Protein AF-A0A9R0SBB2-F1 (afdb_monomer)

Foldseek 3Di:
DVVLVVLCPDPPDDNVVSLVVSVVVLVVVLVVCVVVVPQDPVNLVSLVVLLLSLLLVLLVLLVVPPDPVSVVVNQVSLQVSLVSLVVSVVSQVVCVVPDDDDLVNLLSVLLNLLSVLDPRHPDDPDDPVVVVVPDDPCSCPRPSNVLSVVLSVCSVVVVVVVNVVSCVPPNDPSSCSSCVSVNVVSVVD

Mean predicted aligned error: 5.43 Å

Radius of gyration: 16.66 Å; Cα contacts (8 Å, |Δi|>4): 141; chains: 1; bounding box: 36×42×44 Å

Sequence (189 aa):
MDYLLHLLNSSEYPFEIVHDFIFDRTRSVRQDLSIQNLVNDQAIRIYEDVIKFHILSHQRLARSCQNSDASSLCYLNTEQMMKCLLSLFDMYHTIHKINSQSNKEAGYYSFFVLLHLGCKIPNMANSLSFWYSQLPASIVRSKEMIFARTILRCYHLGNFKRFFCMIAAEATELQLCLVEPFLNETKQG

Structure (mmCIF, N/CA/C/O backbone):
data_AF-A0A9R0SBB2-F1
#
_entry.id   AF-A0A9R0SBB2-F1
#
loop_
_atom_site.group_PDB
_atom_site.id
_atom_site.type_symbol
_atom_si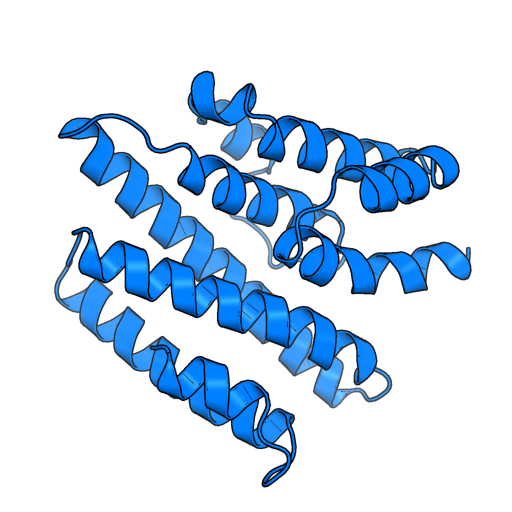te.label_atom_id
_atom_site.label_alt_id
_atom_site.label_comp_id
_atom_site.label_asym_id
_atom_site.label_entity_id
_atom_site.label_seq_id
_atom_site.pdbx_PDB_ins_code
_atom_site.Cartn_x
_atom_site.Cartn_y
_atom_site.Cartn_z
_atom_site.occupancy
_atom_site.B_iso_or_equiv
_atom_site.auth_seq_id
_atom_site.auth_comp_id
_atom_site.auth_asym_id
_atom_site.auth_atom_id
_atom_site.pdbx_PDB_model_num
ATOM 1 N N . MET A 1 1 ? -1.398 -14.816 -7.704 1.00 77.12 1 MET A N 1
ATOM 2 C CA . MET A 1 1 ? -1.627 -13.982 -6.505 1.00 77.12 1 MET A CA 1
ATOM 3 C C . MET A 1 1 ? -3.065 -14.099 -6.025 1.00 77.12 1 MET A C 1
ATOM 5 O O . MET A 1 1 ? -3.258 -14.293 -4.834 1.00 77.12 1 MET A O 1
ATOM 9 N N . ASP A 1 2 ? -4.045 -14.115 -6.931 1.00 76.69 2 ASP A N 1
ATOM 10 C CA . ASP A 1 2 ? -5.481 -14.237 -6.616 1.00 76.69 2 ASP A CA 1
ATOM 11 C C . ASP A 1 2 ? -5.836 -15.372 -5.646 1.00 76.69 2 ASP A C 1
ATOM 13 O O . ASP A 1 2 ? -6.554 -15.149 -4.677 1.00 76.69 2 ASP A O 1
ATOM 17 N N . TYR A 1 3 ? -5.261 -16.567 -5.829 1.00 79.25 3 TYR A N 1
ATOM 18 C CA . TYR A 1 3 ? -5.460 -17.691 -4.904 1.00 79.25 3 TYR A CA 1
ATOM 19 C C . TYR A 1 3 ? -5.075 -17.355 -3.450 1.00 79.25 3 TYR A C 1
ATOM 21 O O . TYR A 1 3 ? -5.800 -17.703 -2.522 1.00 79.25 3 TYR A O 1
ATOM 29 N N . LEU A 1 4 ? -3.965 -16.636 -3.240 1.00 79.56 4 LEU A N 1
ATOM 30 C CA . LEU A 1 4 ? -3.517 -16.247 -1.898 1.00 79.56 4 LEU A CA 1
ATOM 31 C C . LEU A 1 4 ? -4.455 -15.206 -1.275 1.00 79.56 4 LEU A C 1
ATOM 33 O O . LEU A 1 4 ? -4.753 -15.284 -0.089 1.00 79.56 4 LEU A O 1
ATOM 37 N N . LEU A 1 5 ? -4.962 -14.261 -2.071 1.00 77.75 5 LEU A N 1
ATOM 38 C CA . LEU A 1 5 ? -5.942 -13.281 -1.594 1.00 77.75 5 LEU A CA 1
ATOM 39 C C . LEU A 1 5 ? -7.283 -13.939 -1.243 1.00 77.75 5 LEU A C 1
ATOM 41 O O . LEU A 1 5 ? -7.910 -13.551 -0.260 1.00 77.75 5 LEU A O 1
ATOM 45 N N . HIS A 1 6 ? -7.699 -14.965 -1.990 1.00 83.81 6 HIS A N 1
ATOM 46 C CA . HIS A 1 6 ? -8.872 -15.766 -1.639 1.00 83.81 6 HIS A CA 1
ATOM 47 C C . HIS A 1 6 ? -8.685 -16.526 -0.325 1.00 83.81 6 HIS A C 1
ATOM 49 O O . HIS A 1 6 ? -9.608 -16.556 0.490 1.00 83.81 6 HIS A O 1
ATOM 55 N N . LEU A 1 7 ? -7.489 -17.074 -0.086 1.00 85.06 7 LEU A N 1
ATOM 56 C CA . LEU A 1 7 ? -7.177 -17.790 1.149 1.00 85.06 7 LEU A CA 1
ATOM 57 C C . LEU A 1 7 ? -7.332 -16.898 2.391 1.00 85.06 7 LEU A C 1
ATOM 59 O O . LEU A 1 7 ? -7.787 -17.385 3.419 1.00 85.06 7 LEU A O 1
ATOM 63 N N . LEU A 1 8 ? -7.061 -15.590 2.283 1.00 84.50 8 LEU A N 1
ATOM 64 C CA . LEU A 1 8 ? -7.231 -14.621 3.378 1.00 84.50 8 LEU A CA 1
ATOM 65 C C . LEU A 1 8 ? -8.667 -14.558 3.932 1.00 84.50 8 LEU A C 1
ATOM 67 O O . LEU A 1 8 ? -8.882 -14.113 5.058 1.00 84.50 8 LEU A O 1
ATOM 71 N N . ASN A 1 9 ? -9.654 -14.963 3.131 1.00 82.88 9 ASN A N 1
ATOM 72 C CA . ASN A 1 9 ? -11.063 -15.010 3.516 1.00 82.88 9 ASN A CA 1
ATOM 73 C C . ASN A 1 9 ? -11.535 -16.410 3.926 1.00 82.88 9 ASN A C 1
ATOM 75 O O . ASN A 1 9 ? -12.709 -16.569 4.254 1.00 82.88 9 ASN A O 1
ATOM 79 N N . SER A 1 10 ? -10.651 -17.411 3.906 1.00 84.44 10 SER A N 1
ATOM 80 C CA . SER A 1 10 ? -10.979 -18.757 4.364 1.00 84.44 10 SER A CA 1
ATOM 81 C C . SER A 1 10 ? -11.268 -18.755 5.864 1.00 84.44 10 SER A C 1
ATOM 83 O O . SER A 1 10 ? -10.532 -18.162 6.650 1.00 84.44 10 SER A O 1
ATOM 85 N N . SER A 1 11 ? -12.333 -19.449 6.259 1.00 84.00 11 SER A N 1
ATOM 86 C CA . SER A 1 11 ? -12.655 -19.737 7.659 1.00 84.00 11 SER A CA 1
ATOM 87 C C . SER A 1 11 ? -12.112 -21.093 8.122 1.00 84.00 11 SER A C 1
ATOM 89 O O . SER A 1 11 ? -12.439 -21.532 9.220 1.00 84.00 11 SER A O 1
ATOM 91 N N . GLU A 1 12 ? -11.344 -21.789 7.277 1.00 89.19 12 GLU A N 1
ATOM 92 C CA . GLU A 1 12 ? -10.810 -23.127 7.565 1.00 89.19 12 GLU A CA 1
ATOM 93 C C . GLU A 1 12 ? -9.718 -23.101 8.644 1.00 89.19 12 GLU A C 1
ATOM 95 O O . GLU A 1 12 ? -9.579 -24.052 9.411 1.00 89.19 12 GLU A O 1
ATOM 100 N N . TYR A 1 13 ? -8.982 -21.991 8.746 1.00 88.69 13 TYR A N 1
ATOM 101 C CA . TYR A 1 13 ? -7.891 -21.808 9.699 1.00 88.69 13 TYR A CA 1
ATOM 102 C C . TYR A 1 13 ? -7.996 -20.452 10.411 1.00 88.69 13 TYR A C 1
ATOM 104 O O . TYR A 1 13 ? -8.564 -19.511 9.849 1.00 88.69 13 TYR A O 1
ATOM 112 N N . PRO A 1 14 ? -7.418 -20.315 11.623 1.00 89.69 14 PRO A N 1
ATOM 113 C CA . PRO A 1 14 ? -7.244 -19.022 12.278 1.00 89.69 14 PRO A CA 1
ATOM 114 C C . PRO A 1 14 ? -6.570 -18.005 11.355 1.00 89.69 14 PRO A C 1
ATOM 116 O O . PRO A 1 14 ? -5.625 -18.334 10.631 1.00 89.69 14 PRO A O 1
ATOM 119 N N . PHE A 1 15 ? -7.046 -16.762 11.399 1.00 90.94 15 PHE A N 1
ATOM 120 C CA . PHE A 1 15 ? -6.590 -15.707 10.499 1.00 9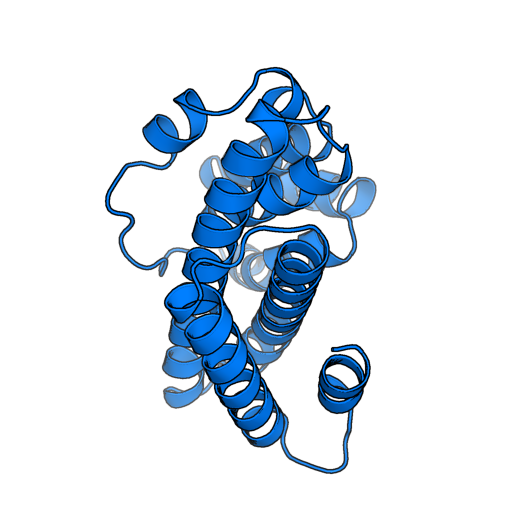0.94 15 PHE A CA 1
ATOM 121 C C . PHE A 1 15 ? -5.082 -15.458 10.617 1.00 90.94 15 PHE A C 1
ATOM 123 O O . PHE A 1 15 ? -4.426 -15.267 9.601 1.00 90.94 15 PHE A O 1
ATOM 130 N N . GLU A 1 16 ? -4.524 -15.514 11.825 1.00 89.62 16 GLU A N 1
ATOM 131 C CA . GLU A 1 16 ? -3.102 -15.304 12.100 1.00 89.62 16 GLU A CA 1
ATOM 132 C C . GLU A 1 16 ? -2.233 -16.349 11.386 1.00 89.62 16 GLU A C 1
ATOM 134 O O . GLU A 1 16 ? -1.229 -16.006 10.770 1.00 89.62 16 GLU A O 1
ATOM 139 N N . ILE A 1 17 ? -2.672 -17.613 11.371 1.00 90.56 17 ILE A N 1
ATOM 140 C CA . ILE A 1 17 ? -1.965 -18.705 10.685 1.00 90.56 17 ILE A CA 1
ATOM 141 C C . ILE A 1 17 ? -1.984 -18.485 9.168 1.00 90.56 17 ILE A C 1
ATOM 143 O O . ILE A 1 17 ? -0.965 -18.640 8.491 1.00 90.56 17 ILE A O 1
ATOM 147 N N . VAL A 1 18 ? -3.143 -18.105 8.623 1.00 92.81 18 VAL A N 1
ATOM 148 C CA . VAL A 1 18 ? -3.289 -17.802 7.192 1.00 92.81 18 VAL A CA 1
ATOM 149 C C . VAL A 1 18 ? -2.463 -16.575 6.803 1.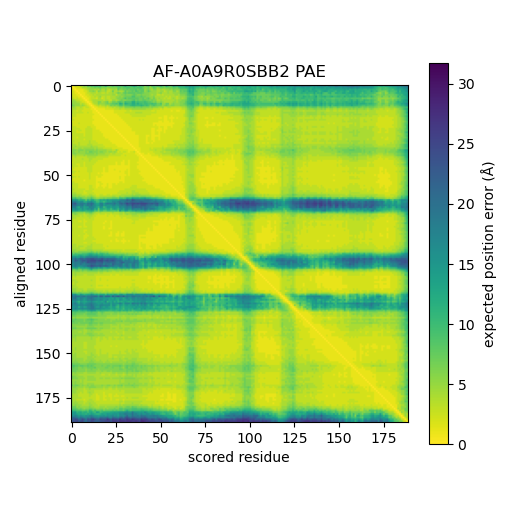00 92.81 18 VAL A C 1
ATOM 151 O O . VAL A 1 18 ? -1.790 -16.584 5.770 1.00 92.81 18 VAL A O 1
ATOM 154 N N . HIS A 1 19 ? -2.499 -15.531 7.632 1.00 93.50 19 HIS A N 1
ATOM 155 C CA . HIS A 1 19 ? -1.719 -14.314 7.467 1.00 93.50 19 HIS A CA 1
ATOM 156 C C . HIS A 1 19 ? -0.230 -14.636 7.389 1.00 93.50 19 HIS A C 1
ATOM 158 O O . HIS A 1 19 ? 0.398 -14.259 6.403 1.00 93.50 19 HIS A O 1
ATOM 164 N N . ASP A 1 20 ? 0.318 -15.361 8.366 1.00 93.56 20 ASP A N 1
ATOM 165 C CA . ASP A 1 20 ? 1.751 -15.660 8.433 1.00 93.56 20 ASP A CA 1
ATOM 166 C C . ASP A 1 20 ? 2.207 -16.487 7.228 1.00 93.56 20 ASP A C 1
ATOM 168 O O . ASP A 1 20 ? 3.221 -16.178 6.599 1.00 93.56 20 ASP A O 1
ATOM 172 N N . PHE A 1 21 ? 1.396 -17.464 6.809 1.00 94.31 21 PHE A N 1
ATOM 173 C CA . PHE A 1 21 ? 1.664 -18.228 5.595 1.00 94.31 21 PHE A CA 1
ATOM 174 C C . PHE A 1 21 ? 1.739 -17.336 4.345 1.00 94.31 21 PHE A C 1
ATOM 176 O O . PHE A 1 21 ? 2.697 -17.424 3.570 1.00 94.31 21 PHE A O 1
ATOM 183 N N . ILE A 1 22 ? 0.744 -16.470 4.120 1.00 95.19 22 ILE A N 1
ATOM 184 C CA . ILE A 1 22 ? 0.730 -15.578 2.949 1.00 95.19 22 ILE A CA 1
ATOM 185 C C . ILE A 1 22 ? 1.862 -14.550 3.051 1.00 95.19 22 ILE A C 1
ATOM 187 O O . ILE A 1 22 ? 2.532 -14.259 2.056 1.00 95.19 22 ILE A O 1
ATOM 191 N N . PHE A 1 23 ? 2.114 -14.021 4.244 1.00 95.62 23 PHE A N 1
ATOM 192 C CA . PHE A 1 23 ? 3.179 -13.070 4.521 1.00 95.62 23 PHE A CA 1
ATOM 193 C C . PHE A 1 23 ? 4.546 -13.644 4.126 1.00 95.62 23 PHE A C 1
ATOM 195 O O . PHE A 1 23 ? 5.276 -13.011 3.358 1.00 95.62 23 PHE A O 1
ATOM 202 N N . ASP A 1 24 ? 4.862 -14.870 4.548 1.00 95.69 24 ASP A N 1
ATOM 203 C CA . ASP A 1 24 ? 6.126 -15.533 4.218 1.00 95.69 24 ASP A CA 1
ATOM 204 C C . ASP A 1 24 ? 6.240 -15.865 2.729 1.00 95.69 24 ASP A C 1
ATOM 206 O O . ASP A 1 24 ? 7.272 -15.605 2.099 1.00 95.69 24 ASP A O 1
ATOM 210 N N . ARG A 1 25 ? 5.166 -16.380 2.118 1.00 96.06 25 ARG A N 1
ATOM 211 C CA . ARG A 1 25 ? 5.164 -16.700 0.681 1.00 96.06 25 ARG A CA 1
ATOM 212 C C . ARG A 1 25 ? 5.352 -15.461 -0.175 1.00 96.06 25 ARG A C 1
ATOM 214 O O . ARG A 1 25 ? 6.166 -15.465 -1.097 1.00 96.06 25 ARG A O 1
ATOM 221 N N . THR A 1 26 ? 4.648 -14.383 0.146 1.00 95.69 26 THR A N 1
ATOM 222 C CA . THR A 1 26 ? 4.799 -13.123 -0.581 1.00 95.69 26 THR A CA 1
ATOM 223 C C . THR A 1 26 ? 6.161 -12.485 -0.333 1.00 95.69 26 THR A C 1
ATOM 225 O O . THR A 1 26 ? 6.718 -11.897 -1.258 1.00 95.69 26 THR A O 1
ATOM 228 N N . ARG A 1 27 ? 6.738 -12.618 0.870 1.00 96.00 27 ARG A N 1
ATOM 229 C CA . ARG A 1 27 ? 8.105 -12.165 1.160 1.00 96.00 27 ARG A CA 1
ATOM 230 C C . ARG A 1 27 ? 9.130 -12.889 0.292 1.00 96.00 27 ARG A C 1
ATOM 232 O O . ARG A 1 27 ? 9.962 -12.211 -0.305 1.00 96.00 27 ARG A O 1
ATOM 239 N N . SER A 1 28 ? 9.039 -14.215 0.183 1.00 96.38 28 SER A N 1
ATOM 240 C CA . SER A 1 28 ? 9.921 -15.016 -0.677 1.00 96.38 28 SER A CA 1
ATOM 241 C C . SER A 1 28 ? 9.847 -14.553 -2.134 1.00 96.38 28 SER A C 1
ATOM 243 O O . SER A 1 28 ? 10.873 -14.279 -2.743 1.00 96.38 28 SER A O 1
ATOM 245 N N . VAL A 1 29 ? 8.634 -14.361 -2.668 1.00 95.31 29 VAL A N 1
ATOM 246 C CA . VAL A 1 29 ? 8.443 -13.876 -4.046 1.00 95.31 29 VAL A CA 1
ATOM 247 C C . VAL A 1 29 ? 9.092 -12.504 -4.255 1.00 95.31 29 VAL A C 1
ATOM 249 O O . VAL A 1 29 ? 9.778 -12.292 -5.251 1.00 95.31 29 VAL A O 1
ATOM 252 N N . ARG A 1 30 ? 8.916 -11.561 -3.320 1.00 96.06 30 ARG A N 1
ATOM 253 C CA . ARG A 1 30 ? 9.551 -10.235 -3.418 1.00 96.06 30 ARG A CA 1
ATOM 254 C C . ARG A 1 30 ? 11.076 -10.308 -3.345 1.00 96.06 30 ARG A C 1
ATOM 256 O O . ARG A 1 30 ? 11.744 -9.552 -4.044 1.00 96.06 30 ARG A O 1
ATOM 263 N N . GLN A 1 31 ? 11.624 -11.195 -2.515 1.00 96.38 31 GLN A N 1
ATOM 264 C CA . GLN A 1 31 ? 13.069 -11.416 -2.438 1.00 96.38 31 GLN A CA 1
ATOM 265 C C . GLN A 1 31 ? 13.618 -11.921 -3.774 1.00 96.38 31 GLN A C 1
ATOM 267 O O . GLN A 1 31 ? 14.593 -11.358 -4.265 1.00 96.38 31 GLN A O 1
ATOM 272 N N . ASP A 1 32 ? 12.950 -12.888 -4.404 1.00 96.69 32 ASP A N 1
ATOM 273 C CA . ASP A 1 32 ? 13.357 -13.409 -5.712 1.00 96.69 32 ASP A CA 1
ATOM 274 C C . ASP A 1 32 ? 13.316 -12.325 -6.799 1.00 96.69 32 ASP A C 1
ATOM 276 O O . ASP A 1 32 ? 14.272 -12.182 -7.565 1.00 96.69 32 ASP A O 1
ATOM 280 N N . LEU A 1 33 ? 12.248 -11.514 -6.835 1.00 95.56 33 LEU A N 1
ATOM 281 C CA . LEU A 1 33 ? 12.128 -10.377 -7.759 1.00 95.56 33 LEU A CA 1
ATOM 282 C C . LEU A 1 33 ? 13.261 -9.362 -7.565 1.00 95.56 33 LEU A C 1
ATOM 284 O O . LEU A 1 33 ? 13.845 -8.889 -8.541 1.00 95.56 33 LEU A O 1
ATOM 288 N N . SER A 1 34 ? 13.593 -9.054 -6.310 1.00 93.19 34 SER A N 1
ATOM 289 C CA . SER A 1 34 ? 14.671 -8.126 -5.972 1.00 93.19 34 SER A CA 1
ATOM 290 C C . SER A 1 34 ? 16.045 -8.675 -6.354 1.00 93.19 34 SER A C 1
ATOM 292 O O . SER A 1 34 ? 16.850 -7.925 -6.894 1.00 93.19 34 SER A O 1
ATOM 294 N N . ILE A 1 35 ? 16.323 -9.962 -6.108 1.00 95.94 35 ILE A N 1
ATOM 295 C CA . ILE A 1 35 ? 17.598 -10.607 -6.475 1.00 95.94 35 ILE A CA 1
ATOM 296 C C . ILE A 1 35 ? 17.806 -10.564 -7.991 1.00 95.94 35 ILE A C 1
ATOM 298 O O . ILE A 1 35 ? 18.910 -10.307 -8.468 1.00 95.94 35 ILE A O 1
ATOM 302 N N . GLN A 1 36 ? 16.733 -10.776 -8.751 1.00 95.19 36 GLN A N 1
ATOM 303 C CA . GLN A 1 36 ? 16.755 -10.717 -10.212 1.00 95.19 36 GLN A CA 1
ATOM 304 C C . GLN A 1 36 ? 16.752 -9.279 -10.759 1.00 95.19 36 GLN A C 1
ATOM 306 O O . GLN A 1 36 ? 16.852 -9.103 -11.971 1.00 95.19 36 GLN A O 1
ATOM 311 N N . ASN A 1 37 ? 16.639 -8.257 -9.898 1.00 92.19 37 ASN A N 1
ATOM 312 C CA . ASN A 1 37 ? 16.429 -6.854 -10.276 1.00 92.19 37 ASN A CA 1
ATOM 313 C C . ASN A 1 37 ? 15.290 -6.684 -11.302 1.00 92.19 37 ASN A C 1
ATOM 315 O O . ASN A 1 37 ? 15.389 -5.894 -12.244 1.00 92.19 37 ASN A O 1
ATOM 319 N N . LEU A 1 38 ? 14.216 -7.465 -11.153 1.00 92.44 38 LEU A N 1
ATOM 320 C CA . LEU A 1 38 ? 13.154 -7.532 -12.149 1.00 92.44 38 LEU A CA 1
ATOM 321 C C . LEU A 1 38 ? 12.196 -6.343 -12.002 1.00 92.44 38 LEU A C 1
ATOM 323 O O . LEU A 1 38 ? 11.440 -6.262 -11.036 1.00 92.44 38 LEU A O 1
ATOM 327 N N . VAL A 1 39 ? 12.184 -5.454 -12.998 1.00 93.00 39 VAL A N 1
ATOM 328 C CA . VAL A 1 39 ? 11.269 -4.304 -13.066 1.00 93.00 39 VAL A CA 1
ATOM 329 C C . VAL A 1 39 ? 10.462 -4.368 -14.357 1.00 93.00 39 VAL A C 1
ATOM 331 O O . VAL A 1 39 ? 10.956 -4.050 -15.436 1.00 93.00 39 VAL A O 1
ATOM 334 N N . ASN A 1 40 ? 9.214 -4.820 -14.251 1.00 91.62 40 ASN A N 1
ATOM 335 C CA . ASN A 1 40 ? 8.264 -4.897 -15.359 1.00 91.62 40 ASN A CA 1
ATOM 336 C C . ASN A 1 40 ? 6.815 -4.879 -14.838 1.00 91.62 40 ASN A C 1
ATOM 338 O O . ASN A 1 40 ? 6.571 -4.931 -13.630 1.00 91.62 40 ASN A O 1
ATOM 342 N N . ASP A 1 41 ? 5.846 -4.853 -15.754 1.00 90.88 41 ASP A N 1
ATOM 343 C CA . ASP A 1 41 ? 4.419 -4.818 -15.414 1.00 90.88 41 ASP A CA 1
ATOM 344 C C . ASP A 1 41 ? 3.969 -6.001 -14.545 1.00 90.88 41 ASP A C 1
ATOM 346 O O . ASP A 1 41 ? 3.054 -5.860 -13.736 1.00 90.88 41 ASP A O 1
ATOM 350 N N . GLN A 1 42 ? 4.588 -7.175 -14.696 1.00 92.88 42 GLN A N 1
ATOM 351 C CA . GLN A 1 42 ? 4.259 -8.346 -13.885 1.00 92.88 42 GLN A CA 1
ATOM 352 C C . GLN A 1 42 ? 4.758 -8.179 -12.445 1.00 92.88 42 GLN A C 1
ATOM 354 O O . GLN A 1 42 ? 4.000 -8.437 -11.511 1.00 92.88 42 GLN A O 1
ATOM 359 N N . ALA A 1 43 ? 5.996 -7.716 -12.256 1.00 94.88 43 ALA A N 1
ATOM 360 C CA . ALA A 1 43 ? 6.553 -7.421 -10.940 1.00 94.88 43 ALA A CA 1
ATOM 361 C C . ALA A 1 43 ? 5.721 -6.346 -10.222 1.00 94.88 43 ALA A C 1
ATOM 363 O O . ALA A 1 43 ? 5.353 -6.531 -9.063 1.00 94.88 43 ALA A O 1
ATOM 364 N N . ILE A 1 44 ? 5.323 -5.287 -10.935 1.00 94.56 44 ILE A N 1
ATOM 365 C CA . ILE A 1 44 ? 4.417 -4.255 -10.414 1.00 94.56 44 ILE A CA 1
ATOM 366 C C . ILE A 1 44 ? 3.106 -4.870 -9.927 1.00 94.56 44 ILE A C 1
ATOM 368 O O . ILE A 1 44 ? 2.747 -4.665 -8.771 1.00 94.56 44 ILE A O 1
ATOM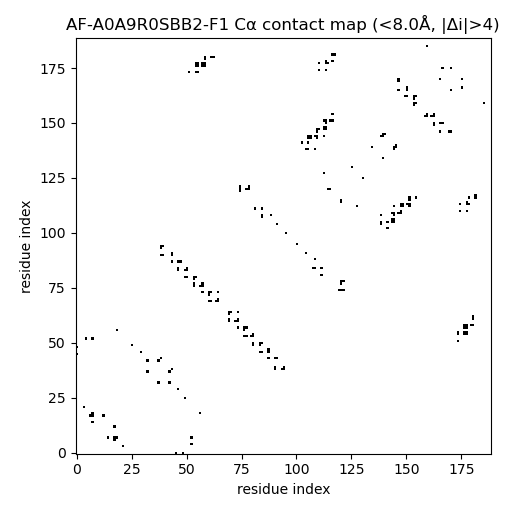 372 N N . ARG A 1 45 ? 2.423 -5.674 -10.755 1.00 93.81 45 ARG A N 1
ATOM 373 C CA . ARG A 1 45 ? 1.157 -6.323 -10.361 1.00 93.81 45 ARG A CA 1
ATOM 374 C C . ARG A 1 45 ? 1.317 -7.205 -9.125 1.00 93.81 45 ARG A C 1
ATOM 376 O O . ARG A 1 45 ? 0.457 -7.193 -8.251 1.00 93.81 45 ARG A O 1
ATOM 383 N N . ILE A 1 46 ? 2.430 -7.933 -9.019 1.00 95.56 46 ILE A N 1
ATOM 384 C CA . ILE A 1 46 ? 2.727 -8.740 -7.831 1.00 95.56 46 ILE A CA 1
ATOM 385 C C . ILE A 1 46 ? 2.831 -7.843 -6.594 1.00 95.56 46 ILE A C 1
ATOM 387 O O . ILE A 1 46 ? 2.171 -8.121 -5.596 1.00 95.56 46 ILE A O 1
ATOM 391 N N . TYR A 1 47 ? 3.607 -6.757 -6.645 1.00 97.12 47 TYR A N 1
ATOM 392 C CA . TYR A 1 47 ? 3.727 -5.825 -5.518 1.00 97.12 47 TYR A CA 1
ATOM 393 C C . TYR A 1 47 ? 2.394 -5.163 -5.165 1.00 97.12 47 TYR A C 1
ATOM 395 O O . TYR A 1 47 ? 2.047 -5.065 -3.990 1.00 97.12 47 TYR A O 1
ATOM 403 N N . GLU A 1 48 ? 1.622 -4.759 -6.169 1.00 95.88 48 GLU A N 1
ATOM 404 C CA . GLU A 1 48 ? 0.277 -4.221 -6.004 1.00 95.88 48 GLU A CA 1
ATOM 405 C C . GLU A 1 48 ? -0.651 -5.191 -5.256 1.00 95.88 48 GLU A C 1
ATOM 407 O O . GLU A 1 48 ? -1.385 -4.759 -4.365 1.00 95.88 48 GLU A O 1
ATOM 412 N N . ASP A 1 49 ? -0.608 -6.487 -5.576 1.00 95.69 49 ASP A N 1
ATOM 413 C CA . ASP A 1 49 ? -1.406 -7.518 -4.905 1.00 95.69 49 ASP A CA 1
ATOM 414 C C . ASP A 1 49 ? -0.900 -7.831 -3.494 1.00 95.69 49 ASP A C 1
ATOM 416 O O . ASP A 1 49 ? -1.701 -8.023 -2.578 1.00 95.69 49 ASP A O 1
ATOM 420 N N . VAL A 1 50 ? 0.417 -7.819 -3.281 1.00 97.12 50 VAL A N 1
ATOM 421 C CA . VAL A 1 50 ? 1.008 -7.934 -1.939 1.00 97.12 50 VAL A CA 1
ATOM 422 C C . VAL A 1 50 ? 0.577 -6.766 -1.048 1.00 97.12 50 VAL A C 1
ATOM 424 O O . VAL A 1 50 ? 0.229 -6.966 0.114 1.00 97.12 50 VAL A O 1
ATOM 427 N N . ILE A 1 51 ? 0.563 -5.542 -1.576 1.00 97.25 51 ILE A N 1
ATOM 428 C CA . ILE A 1 51 ? 0.123 -4.363 -0.821 1.00 97.25 51 ILE A CA 1
ATOM 429 C C . ILE A 1 51 ? -1.364 -4.476 -0.478 1.00 97.25 51 ILE A C 1
ATOM 431 O O . ILE A 1 51 ? -1.734 -4.212 0.662 1.00 97.25 51 ILE A O 1
ATOM 435 N N . LYS A 1 52 ? -2.215 -4.935 -1.409 1.00 95.94 52 LYS A N 1
ATOM 436 C CA . LYS A 1 52 ? -3.629 -5.221 -1.102 1.00 95.94 52 LYS A CA 1
ATOM 437 C C . LYS A 1 52 ? -3.767 -6.236 0.032 1.00 95.94 52 LYS A C 1
ATOM 439 O O . LYS A 1 52 ? -4.546 -6.001 0.950 1.00 95.94 52 LYS A O 1
ATOM 444 N N . PHE A 1 53 ? -2.994 -7.325 0.001 1.00 96.19 53 PHE A N 1
ATOM 445 C CA . PHE A 1 53 ? -2.952 -8.300 1.096 1.00 96.19 53 PHE A CA 1
ATOM 446 C C . PHE A 1 53 ? -2.631 -7.623 2.436 1.00 96.19 53 PHE A C 1
ATOM 448 O O . PHE A 1 53 ? -3.352 -7.833 3.413 1.00 96.19 53 PHE A O 1
ATOM 455 N N . HIS A 1 54 ? -1.599 -6.779 2.480 1.00 96.31 54 HIS A N 1
ATOM 456 C CA . HIS A 1 54 ? -1.219 -6.086 3.708 1.00 96.31 54 HIS A CA 1
ATOM 457 C C . HIS A 1 54 ? -2.278 -5.086 4.192 1.00 96.31 54 HIS A C 1
ATOM 459 O O . HIS A 1 54 ? -2.483 -4.983 5.401 1.00 96.31 54 HIS A O 1
ATOM 465 N N . ILE A 1 55 ? -2.972 -4.388 3.285 1.00 95.50 55 ILE A N 1
ATOM 466 C CA . ILE A 1 55 ? -4.072 -3.464 3.615 1.00 95.50 55 ILE A CA 1
ATOM 467 C C . ILE A 1 55 ? -5.236 -4.216 4.270 1.00 95.50 55 ILE A C 1
ATOM 469 O O . ILE A 1 55 ? -5.706 -3.830 5.340 1.00 95.50 55 ILE A O 1
ATOM 473 N N . LEU A 1 56 ? -5.684 -5.310 3.653 1.00 94.00 56 LEU A N 1
ATOM 474 C CA . LEU A 1 56 ? -6.782 -6.121 4.188 1.00 94.00 56 LEU A CA 1
ATOM 475 C C . LEU A 1 56 ? -6.392 -6.766 5.524 1.00 94.00 56 LEU A C 1
ATOM 477 O O . LEU A 1 56 ? -7.187 -6.811 6.464 1.00 94.00 56 LEU A O 1
ATOM 481 N N . SER A 1 57 ? -5.141 -7.219 5.628 1.00 93.75 57 SER A N 1
ATOM 482 C CA . SER A 1 57 ? -4.603 -7.781 6.865 1.00 93.75 57 SER A CA 1
ATOM 483 C C . SER A 1 57 ? -4.497 -6.737 7.969 1.00 93.75 57 SER A C 1
ATOM 485 O O . SER A 1 57 ? -4.842 -7.035 9.105 1.00 93.75 57 SER A O 1
ATOM 487 N N . HIS A 1 58 ? -4.100 -5.502 7.650 1.00 91.94 58 HIS A N 1
ATOM 488 C CA . HIS A 1 58 ? -4.014 -4.398 8.608 1.00 91.94 58 HIS A CA 1
ATOM 489 C C . HIS A 1 58 ? -5.361 -4.151 9.301 1.00 91.94 58 HIS A C 1
ATOM 491 O O . HIS A 1 58 ? -5.425 -4.103 10.528 1.00 91.94 58 HIS A O 1
ATOM 497 N N . GLN A 1 59 ? -6.447 -4.092 8.526 1.00 90.88 59 GLN A N 1
ATOM 498 C CA . GLN A 1 59 ? -7.804 -3.922 9.048 1.00 90.88 59 GLN A CA 1
ATOM 499 C C . GLN A 1 59 ? -8.221 -5.076 9.977 1.00 90.88 59 GLN A C 1
ATOM 501 O O . GLN A 1 59 ? -8.741 -4.842 11.070 1.00 90.88 59 GLN A O 1
ATOM 506 N N . ARG A 1 60 ? -7.992 -6.334 9.567 1.00 90.31 60 ARG A N 1
ATOM 507 C CA . ARG A 1 60 ? -8.346 -7.520 10.371 1.00 90.31 60 ARG A CA 1
ATOM 508 C C . ARG A 1 60 ? -7.500 -7.656 11.638 1.00 90.31 60 ARG A C 1
ATOM 510 O O . ARG A 1 60 ? -8.055 -7.925 12.705 1.00 90.31 60 ARG A O 1
ATOM 517 N N . LEU A 1 61 ? -6.189 -7.437 11.535 1.00 89.25 61 LEU A N 1
ATOM 518 C CA . LEU A 1 61 ? -5.273 -7.455 12.676 1.00 89.25 61 LEU A CA 1
ATOM 519 C C . LEU A 1 61 ? -5.683 -6.396 13.699 1.00 89.25 61 LEU A C 1
ATOM 521 O O . LEU A 1 61 ? -5.830 -6.720 14.871 1.00 89.25 61 LEU A O 1
ATOM 525 N N . ALA A 1 62 ? -5.975 -5.167 13.262 1.00 85.88 62 ALA A N 1
ATOM 526 C CA . ALA A 1 62 ? -6.390 -4.086 14.155 1.00 85.88 62 ALA A CA 1
ATOM 527 C C . ALA A 1 62 ? -7.655 -4.413 14.966 1.00 85.88 62 ALA A C 1
ATOM 529 O O . ALA A 1 62 ? -7.732 -4.064 16.143 1.00 85.88 62 ALA A O 1
ATOM 530 N N . ARG A 1 63 ? -8.625 -5.129 14.379 1.00 83.25 63 ARG A N 1
ATOM 531 C CA . ARG A 1 63 ? -9.827 -5.597 15.099 1.00 83.25 63 ARG A CA 1
ATOM 532 C C . ARG A 1 63 ? -9.511 -6.650 16.172 1.00 83.25 63 ARG A C 1
ATOM 534 O O . ARG A 1 63 ? -10.273 -6.782 17.124 1.00 83.25 63 ARG A O 1
ATOM 541 N N . SER A 1 64 ? -8.393 -7.358 16.032 1.00 75.38 64 SER A N 1
ATOM 542 C CA . SER A 1 64 ? -7.966 -8.466 16.901 1.00 75.38 64 SER A CA 1
ATOM 543 C C . SER A 1 64 ? -6.895 -8.046 17.929 1.00 75.38 64 SER A C 1
ATOM 545 O O . SER A 1 64 ? -6.579 -8.799 18.847 1.00 75.38 64 SER A O 1
ATOM 547 N N . CYS A 1 65 ? -6.368 -6.817 17.827 1.00 63.72 65 CYS A N 1
ATOM 548 C CA . CYS A 1 65 ? -5.253 -6.264 18.613 1.00 63.72 65 CYS A CA 1
ATOM 549 C C . CYS A 1 65 ? -5.513 -6.000 20.113 1.00 63.72 65 CYS A C 1
ATOM 551 O O . CYS A 1 65 ? -4.755 -5.260 20.736 1.00 63.72 65 CYS A O 1
ATOM 553 N N . GLN A 1 66 ? -6.532 -6.602 20.732 1.00 58.19 66 GLN A N 1
ATOM 554 C CA . GLN A 1 66 ? -6.752 -6.470 22.183 1.00 58.19 66 GLN A CA 1
ATOM 555 C C . GLN A 1 66 ? -5.709 -7.238 23.027 1.00 58.19 66 GLN A C 1
ATOM 557 O O . GLN A 1 66 ? -5.600 -6.997 24.227 1.00 58.19 66 GLN A O 1
ATOM 562 N N . ASN A 1 67 ? -4.903 -8.106 22.400 1.00 52.41 67 ASN A N 1
ATOM 563 C CA . ASN A 1 67 ? -3.863 -8.925 23.035 1.00 52.41 67 ASN A CA 1
ATOM 564 C C . ASN A 1 67 ? -2.444 -8.449 22.645 1.00 52.41 67 ASN A C 1
ATOM 566 O O . ASN A 1 67 ? -2.232 -7.969 21.530 1.00 52.41 67 ASN A O 1
ATOM 570 N N . SER A 1 68 ? -1.453 -8.615 23.534 1.00 57.12 68 SER A N 1
ATOM 571 C CA . SER A 1 68 ? -0.072 -8.115 23.353 1.00 57.12 68 SER A CA 1
ATOM 572 C C . SER A 1 68 ? 0.614 -8.597 22.069 1.00 57.12 68 SER A C 1
ATOM 574 O O . SER A 1 68 ? 1.307 -7.818 21.415 1.00 57.12 68 SER A O 1
ATOM 576 N N . ASP A 1 69 ? 0.387 -9.851 21.676 1.00 56.84 69 ASP A N 1
ATOM 577 C CA . ASP A 1 69 ? 1.062 -10.474 20.530 1.00 56.84 69 ASP A CA 1
ATOM 578 C C . ASP A 1 69 ? 0.559 -9.911 19.195 1.00 56.84 69 ASP A C 1
ATOM 580 O O . ASP A 1 69 ? 1.340 -9.676 18.271 1.00 56.84 69 ASP A O 1
ATOM 584 N N . ALA A 1 70 ? -0.726 -9.562 19.117 1.00 61.53 70 ALA A N 1
ATOM 585 C CA . ALA A 1 70 ? -1.325 -8.951 17.935 1.00 61.53 70 ALA A CA 1
ATOM 586 C C . ALA A 1 70 ? -0.760 -7.543 17.642 1.00 61.53 70 ALA A C 1
ATOM 588 O O . ALA A 1 70 ? -0.667 -7.141 16.479 1.00 61.53 70 ALA A O 1
ATOM 589 N N . SER A 1 71 ? -0.269 -6.822 18.663 1.00 74.06 71 SER A N 1
ATOM 590 C CA . SER A 1 71 ? 0.441 -5.549 18.460 1.00 74.06 71 SER A CA 1
ATOM 591 C C . SER A 1 71 ? 1.734 -5.731 17.651 1.00 74.06 71 SER A C 1
ATOM 593 O O . SER A 1 71 ? 2.094 -4.841 16.878 1.00 74.06 71 SER A O 1
ATOM 595 N N . SER A 1 72 ? 2.436 -6.858 17.814 1.00 83.44 72 SER A N 1
ATOM 596 C CA . SER A 1 72 ? 3.672 -7.151 17.074 1.00 83.44 72 SER A CA 1
ATOM 597 C C . SER A 1 72 ? 3.397 -7.486 15.604 1.00 83.44 72 SER A C 1
ATOM 599 O O . SER A 1 72 ? 4.048 -6.933 14.715 1.00 83.44 72 SER A O 1
ATOM 601 N N . LEU A 1 73 ? 2.367 -8.298 15.340 1.00 87.06 73 LEU A N 1
ATOM 602 C CA . LEU A 1 73 ? 1.931 -8.657 13.989 1.00 87.06 73 LEU A CA 1
ATOM 603 C C . LEU A 1 73 ? 1.439 -7.430 13.218 1.00 87.06 73 LEU A C 1
ATOM 605 O O . LEU A 1 73 ? 1.823 -7.226 12.067 1.00 87.06 73 LEU A O 1
ATOM 609 N N . CYS A 1 74 ? 0.648 -6.565 13.861 1.00 88.25 74 CYS A N 1
ATOM 610 C CA . CYS A 1 74 ? 0.177 -5.320 13.255 1.00 88.25 74 CYS A CA 1
ATOM 611 C C . CYS A 1 74 ? 1.344 -4.403 12.849 1.00 88.25 74 CYS A C 1
ATOM 613 O O . CYS A 1 74 ? 1.365 -3.875 11.730 1.00 88.25 74 CYS A O 1
ATOM 615 N N . TYR A 1 75 ? 2.344 -4.258 13.726 1.00 88.06 75 TYR A N 1
ATOM 616 C CA . TYR A 1 75 ? 3.543 -3.476 13.433 1.00 88.06 75 TYR A CA 1
ATOM 617 C C . TYR A 1 75 ? 4.332 -4.068 12.258 1.00 88.06 75 TYR A C 1
ATOM 619 O O . TYR A 1 75 ? 4.627 -3.352 11.300 1.00 88.06 75 TYR A O 1
ATOM 627 N N . LEU A 1 76 ? 4.611 -5.375 12.283 1.00 91.56 76 LEU A N 1
ATOM 628 C CA . LEU A 1 76 ? 5.378 -6.050 11.235 1.00 91.56 76 LEU A CA 1
ATOM 629 C C . LEU A 1 76 ? 4.660 -6.005 9.875 1.00 91.56 76 LEU A C 1
ATOM 631 O O . LEU A 1 76 ? 5.290 -5.734 8.851 1.00 91.56 76 LEU A O 1
ATOM 635 N N . ASN A 1 77 ? 3.340 -6.212 9.858 1.00 93.75 77 ASN A N 1
ATOM 636 C CA . ASN A 1 77 ? 2.521 -6.082 8.654 1.00 93.75 77 ASN A CA 1
ATOM 637 C C . ASN A 1 77 ? 2.608 -4.662 8.069 1.00 93.75 77 ASN A C 1
ATOM 639 O O . ASN A 1 77 ? 2.841 -4.498 6.872 1.00 93.75 77 ASN A O 1
ATOM 643 N N . THR A 1 78 ? 2.486 -3.635 8.914 1.00 92.00 78 THR A N 1
ATOM 644 C CA . THR A 1 78 ? 2.579 -2.224 8.496 1.00 92.00 78 THR A CA 1
ATOM 645 C C . THR A 1 78 ? 3.981 -1.881 7.980 1.00 92.00 78 THR A C 1
ATOM 647 O O . THR A 1 78 ? 4.123 -1.217 6.951 1.00 92.00 78 THR A O 1
ATOM 650 N N . GLU A 1 79 ? 5.028 -2.381 8.639 1.00 92.19 79 GLU A N 1
ATOM 651 C CA . GLU A 1 79 ? 6.413 -2.204 8.203 1.00 92.19 79 GLU A CA 1
ATOM 652 C C . GLU A 1 79 ? 6.664 -2.809 6.822 1.00 92.19 79 GLU A C 1
ATOM 654 O O . GLU A 1 79 ? 7.212 -2.142 5.940 1.00 92.19 79 GLU A O 1
ATOM 659 N N . GLN A 1 80 ? 6.242 -4.055 6.603 1.00 94.44 80 GLN A N 1
ATOM 660 C CA . GLN A 1 80 ? 6.404 -4.688 5.297 1.00 94.44 80 GLN A CA 1
ATOM 661 C C . GLN A 1 80 ? 5.558 -4.016 4.224 1.00 94.44 80 GLN A C 1
ATOM 663 O O . GLN A 1 80 ? 6.046 -3.846 3.108 1.00 94.44 80 GLN A O 1
ATOM 668 N N . MET A 1 81 ? 4.343 -3.574 4.547 1.00 95.50 81 MET A N 1
ATOM 669 C CA . MET A 1 81 ? 3.506 -2.822 3.615 1.00 95.50 81 MET A CA 1
ATOM 670 C C . MET A 1 81 ? 4.202 -1.554 3.120 1.00 95.50 81 MET A C 1
ATOM 672 O O . MET A 1 81 ? 4.237 -1.310 1.915 1.00 95.50 81 MET A O 1
ATOM 676 N N . MET A 1 82 ? 4.808 -0.772 4.019 1.00 93.75 82 MET A N 1
ATOM 677 C CA . MET A 1 82 ? 5.555 0.426 3.627 1.00 93.75 82 MET A CA 1
ATOM 678 C C . MET A 1 82 ? 6.791 0.102 2.797 1.00 93.75 82 MET A C 1
ATOM 680 O O . MET A 1 82 ? 7.035 0.775 1.799 1.00 93.75 82 MET A O 1
ATOM 684 N N . LYS A 1 83 ? 7.542 -0.949 3.151 1.00 93.94 83 LYS A N 1
ATOM 685 C CA . LYS A 1 83 ? 8.673 -1.412 2.331 1.00 93.94 83 LYS A CA 1
ATOM 686 C C . LYS A 1 83 ? 8.213 -1.797 0.923 1.00 93.94 83 LYS A C 1
ATOM 688 O O . LYS A 1 83 ? 8.840 -1.391 -0.049 1.00 93.94 83 LYS A O 1
ATOM 693 N N . CYS A 1 84 ? 7.088 -2.506 0.807 1.00 96.44 84 CYS A N 1
ATOM 694 C CA . CYS A 1 84 ? 6.501 -2.857 -0.487 1.00 96.44 84 CYS A CA 1
ATOM 695 C C . CYS A 1 84 ? 6.078 -1.619 -1.282 1.00 96.44 84 CYS A C 1
ATOM 697 O O . CYS A 1 84 ? 6.344 -1.562 -2.479 1.00 96.44 84 CYS A O 1
ATOM 699 N N . LEU A 1 85 ? 5.449 -0.632 -0.634 1.00 96.25 85 LEU A N 1
ATOM 700 C CA . LEU A 1 85 ? 5.059 0.630 -1.269 1.00 96.25 85 LEU A CA 1
ATOM 701 C C . LEU A 1 85 ? 6.275 1.392 -1.803 1.00 96.25 85 LEU A C 1
ATOM 703 O O . LEU A 1 85 ? 6.252 1.826 -2.949 1.00 96.25 85 LEU A O 1
ATOM 707 N N . LEU A 1 86 ? 7.350 1.506 -1.018 1.00 94.38 86 LEU A N 1
ATOM 708 C CA . LEU A 1 86 ? 8.577 2.176 -1.457 1.00 94.38 86 LEU A CA 1
ATOM 709 C C . LEU A 1 86 ? 9.204 1.474 -2.670 1.00 94.38 86 LEU A C 1
ATOM 711 O O . LEU A 1 86 ? 9.452 2.130 -3.677 1.00 94.38 86 LEU A O 1
ATOM 715 N N . SER A 1 87 ? 9.348 0.144 -2.634 1.00 95.62 87 SER A N 1
ATOM 716 C CA . SER A 1 87 ? 9.827 -0.618 -3.798 1.00 95.62 87 SER A CA 1
ATOM 717 C C . SER A 1 87 ? 8.912 -0.471 -5.020 1.00 95.62 87 SER A C 1
ATOM 719 O O . SER A 1 87 ? 9.394 -0.399 -6.149 1.00 95.62 87 SER A O 1
ATOM 721 N N . LEU A 1 88 ? 7.592 -0.406 -4.816 1.00 96.19 88 LEU A N 1
ATOM 722 C CA . LEU A 1 88 ? 6.631 -0.148 -5.888 1.00 96.19 88 LEU A CA 1
ATOM 723 C C . LEU A 1 88 ? 6.838 1.237 -6.512 1.00 96.19 88 LEU A C 1
ATOM 725 O O . LEU A 1 88 ? 6.807 1.362 -7.735 1.00 96.19 88 LEU A O 1
ATOM 729 N N . PHE A 1 89 ? 7.093 2.266 -5.704 1.00 94.44 89 PHE A N 1
ATOM 730 C CA . PHE A 1 89 ? 7.364 3.615 -6.204 1.00 94.44 89 PHE A CA 1
ATOM 731 C C . PHE A 1 89 ? 8.671 3.691 -6.997 1.00 94.44 89 PHE A C 1
ATOM 733 O O . PHE A 1 89 ? 8.704 4.363 -8.029 1.00 94.44 89 PHE A O 1
ATOM 740 N N . ASP A 1 90 ? 9.708 2.965 -6.577 1.00 92.94 90 ASP A N 1
ATOM 741 C CA . ASP A 1 90 ? 10.962 2.855 -7.332 1.00 92.94 90 ASP A CA 1
ATOM 742 C C . ASP A 1 90 ? 10.740 2.177 -8.696 1.00 92.94 90 ASP A C 1
ATOM 744 O O . ASP A 1 90 ? 11.263 2.629 -9.722 1.00 92.94 90 ASP A O 1
ATOM 748 N N . MET A 1 91 ? 9.904 1.132 -8.741 1.00 93.62 91 MET A N 1
ATOM 749 C CA . MET A 1 91 ? 9.508 0.489 -9.998 1.00 93.62 91 MET A CA 1
ATOM 750 C C . MET A 1 91 ? 8.699 1.428 -10.900 1.00 93.62 91 MET A C 1
ATOM 752 O O . MET A 1 91 ? 9.014 1.530 -12.086 1.00 93.62 91 MET A O 1
ATOM 756 N N . TYR A 1 92 ? 7.717 2.165 -10.364 1.00 92.56 92 TYR A N 1
ATOM 757 C CA . TYR A 1 92 ? 6.973 3.166 -11.141 1.00 92.56 92 TYR A CA 1
ATOM 758 C C . TYR A 1 92 ? 7.902 4.230 -11.717 1.00 92.56 92 TYR A C 1
ATOM 760 O O . TYR A 1 92 ? 7.857 4.505 -12.914 1.00 92.56 92 TYR A O 1
ATOM 768 N N . HIS A 1 93 ? 8.802 4.785 -10.903 1.00 89.19 93 HIS A N 1
ATOM 769 C CA . HIS A 1 93 ? 9.778 5.763 -11.377 1.00 89.19 93 HIS A CA 1
ATOM 770 C C . HIS A 1 93 ? 10.653 5.209 -12.512 1.00 89.19 93 HIS A C 1
ATOM 772 O O . HIS A 1 93 ? 10.963 5.924 -13.466 1.00 89.19 93 HIS A O 1
ATOM 778 N N . THR A 1 94 ? 11.030 3.934 -12.431 1.00 89.06 94 THR A N 1
ATOM 779 C CA . THR A 1 94 ? 11.854 3.269 -13.445 1.00 89.06 94 THR A CA 1
ATOM 780 C C . THR A 1 94 ? 11.090 3.063 -14.755 1.00 89.06 94 THR A C 1
ATOM 782 O O . THR A 1 94 ? 11.630 3.367 -15.818 1.00 89.06 94 THR A O 1
ATOM 785 N N . ILE A 1 95 ? 9.825 2.629 -14.701 1.00 84.44 95 ILE A N 1
ATOM 786 C CA . ILE A 1 95 ? 8.997 2.433 -15.903 1.00 84.44 95 ILE A CA 1
ATOM 787 C C . ILE A 1 95 ? 8.571 3.764 -16.534 1.00 84.44 95 ILE A C 1
ATOM 789 O O . ILE A 1 95 ? 8.521 3.854 -17.756 1.00 84.44 95 ILE A O 1
ATOM 793 N N . HIS A 1 96 ? 8.348 4.831 -15.762 1.00 79.50 96 HIS A N 1
ATOM 794 C CA . HIS A 1 96 ? 7.981 6.145 -16.324 1.00 79.50 96 HIS A CA 1
ATOM 795 C C . HIS A 1 96 ? 9.105 6.879 -17.034 1.00 79.50 96 HIS A C 1
ATOM 797 O O . HIS A 1 96 ? 8.847 7.807 -1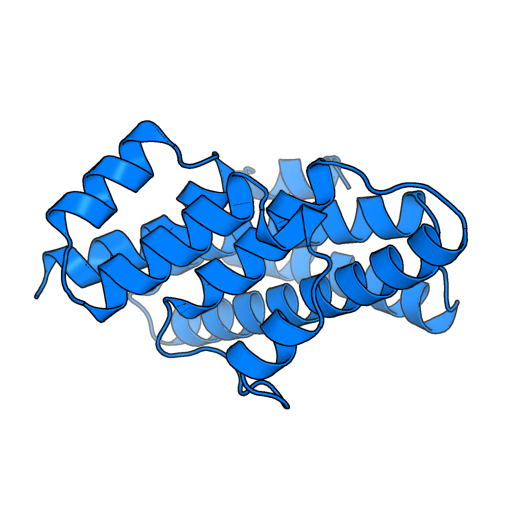7.794 1.00 79.50 96 HIS A O 1
ATOM 803 N N . LYS A 1 97 ? 10.357 6.452 -16.853 1.00 67.44 97 LYS A N 1
ATOM 804 C CA . LYS A 1 97 ? 11.433 6.872 -17.764 1.00 67.44 97 LYS A CA 1
ATOM 805 C C . LYS A 1 97 ? 11.216 6.338 -19.184 1.00 67.44 97 LYS A C 1
ATOM 807 O O . LYS A 1 97 ? 11.828 6.850 -20.114 1.00 67.44 97 LYS A O 1
ATOM 812 N N . ILE A 1 98 ? 10.371 5.318 -19.336 1.00 60.72 98 ILE A N 1
ATOM 813 C CA . ILE A 1 98 ? 10.152 4.561 -20.569 1.00 60.72 98 ILE A CA 1
ATOM 814 C C . ILE A 1 98 ? 8.726 4.788 -21.116 1.00 60.72 98 ILE A C 1
ATOM 816 O O . ILE A 1 98 ? 8.563 4.849 -22.330 1.00 60.72 98 ILE A O 1
ATOM 820 N N . ASN A 1 99 ? 7.714 4.972 -20.254 1.00 64.00 99 ASN A N 1
ATOM 821 C CA . ASN A 1 99 ? 6.284 5.047 -20.604 1.00 64.00 99 ASN A CA 1
ATOM 822 C C . ASN A 1 99 ? 5.524 6.184 -19.877 1.00 64.00 99 ASN A C 1
ATOM 824 O O . ASN A 1 99 ? 6.066 6.872 -19.018 1.00 64.00 99 ASN A O 1
ATOM 828 N N . SER A 1 100 ? 4.243 6.391 -20.216 1.00 64.62 100 SER A N 1
ATOM 829 C CA . SER A 1 100 ? 3.360 7.379 -19.570 1.00 64.62 100 SER A 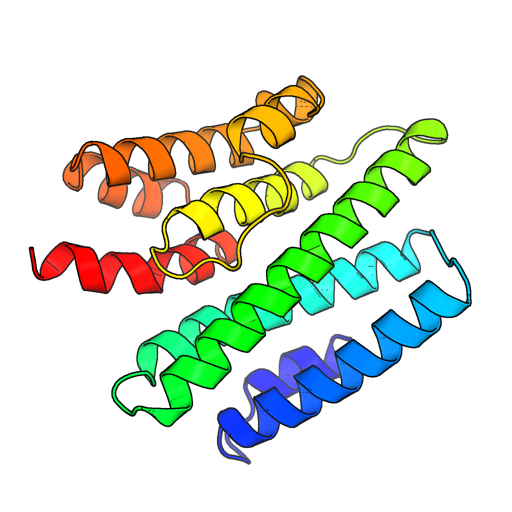CA 1
ATOM 830 C C . SER A 1 100 ? 2.709 6.878 -18.270 1.00 64.62 100 SER A C 1
ATOM 832 O O . SER A 1 100 ? 2.381 5.699 -18.151 1.00 64.62 100 SER A O 1
ATOM 834 N N . GLN A 1 101 ? 2.415 7.809 -17.355 1.00 65.19 101 GLN A N 1
ATOM 835 C CA . GLN A 1 101 ? 1.820 7.557 -16.033 1.00 65.19 101 GLN A CA 1
ATOM 836 C C . GLN A 1 101 ? 0.385 7.021 -16.054 1.00 65.19 101 GLN A C 1
ATOM 838 O O . GLN A 1 101 ? -0.460 7.507 -16.807 1.00 65.19 101 GLN A O 1
ATOM 843 N N . SER A 1 102 ? 0.097 6.060 -15.168 1.00 66.62 102 SER A N 1
ATOM 844 C CA . SER A 1 102 ? -1.237 5.489 -14.962 1.00 66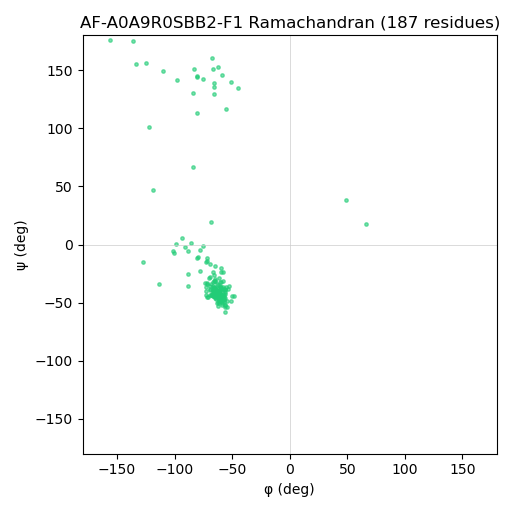.62 102 SER A CA 1
ATOM 845 C C . SER A 1 102 ? -1.956 6.125 -13.768 1.00 66.62 102 SER A C 1
ATOM 847 O O . SER A 1 102 ? -1.378 6.336 -12.703 1.00 66.62 102 SER A O 1
ATOM 849 N N . ASN A 1 103 ? -3.272 6.337 -13.895 1.00 69.88 103 ASN A N 1
ATOM 850 C CA . ASN A 1 103 ? -4.132 6.816 -12.800 1.00 69.88 103 ASN A CA 1
ATOM 851 C C . ASN A 1 103 ? -4.132 5.882 -11.575 1.00 69.88 103 ASN A C 1
ATOM 853 O O . ASN A 1 103 ? -4.415 6.319 -10.464 1.00 69.88 103 ASN A O 1
ATOM 857 N N . LYS A 1 104 ? -3.812 4.596 -11.761 1.00 84.06 104 LYS A N 1
ATOM 858 C CA . LYS A 1 104 ? -3.817 3.591 -10.688 1.00 84.06 104 LYS A CA 1
ATOM 859 C C . LYS A 1 104 ? -2.758 3.870 -9.614 1.00 84.06 104 LYS A C 1
ATOM 861 O O . LYS A 1 104 ? -2.970 3.586 -8.438 1.00 84.06 104 LYS A O 1
ATOM 866 N N . GLU A 1 105 ? -1.637 4.462 -10.009 1.00 91.50 105 GLU A N 1
ATOM 867 C CA . GLU A 1 105 ? -0.479 4.698 -9.144 1.00 91.50 105 GLU A CA 1
ATOM 868 C C . GLU A 1 105 ? -0.797 5.665 -8.013 1.00 91.50 105 GLU A C 1
ATOM 870 O O . GLU A 1 105 ? -0.393 5.445 -6.871 1.00 91.50 105 GLU A O 1
ATOM 875 N N . ALA A 1 106 ? -1.578 6.704 -8.321 1.00 93.38 106 ALA A N 1
ATOM 876 C CA . ALA A 1 106 ? -2.030 7.698 -7.359 1.00 93.38 106 ALA A CA 1
ATOM 877 C C . ALA A 1 106 ? -2.709 7.061 -6.136 1.00 93.38 106 ALA A C 1
ATOM 879 O O . ALA A 1 106 ? -2.496 7.515 -5.011 1.00 93.38 106 ALA A O 1
ATOM 880 N N . GLY A 1 107 ? -3.450 5.964 -6.337 1.00 95.06 107 GLY A N 1
ATOM 881 C CA . GLY A 1 107 ? -4.030 5.173 -5.253 1.00 95.06 107 GLY A CA 1
ATOM 882 C C . GLY A 1 107 ? -2.966 4.633 -4.297 1.00 95.06 107 GLY A C 1
ATOM 883 O O . GLY A 1 107 ? -3.058 4.855 -3.091 1.00 95.06 107 GLY A O 1
ATOM 884 N N . TYR A 1 108 ? -1.901 4.029 -4.826 1.00 96.50 108 TYR A N 1
ATOM 885 C CA . TYR A 1 108 ? -0.799 3.495 -4.020 1.00 96.50 108 TYR A CA 1
ATOM 886 C C . TYR A 1 108 ? -0.010 4.588 -3.295 1.00 96.50 108 TYR A C 1
ATOM 888 O O . TYR A 1 108 ? 0.287 4.445 -2.109 1.00 96.50 108 TYR A O 1
ATOM 896 N N . TYR A 1 109 ? 0.258 5.719 -3.953 1.00 95.69 109 TYR A N 1
ATOM 897 C CA . TYR A 1 109 ? 0.853 6.882 -3.286 1.00 95.69 109 TYR A CA 1
ATOM 898 C C . TYR A 1 109 ? -0.038 7.406 -2.148 1.00 95.69 109 TYR A C 1
ATOM 900 O O . TYR A 1 109 ? 0.465 7.777 -1.087 1.00 95.69 109 TYR A O 1
ATOM 908 N N . SER A 1 110 ? -1.363 7.399 -2.332 1.00 95.88 110 SER A N 1
ATOM 909 C CA . SER A 1 110 ? -2.312 7.813 -1.294 1.00 95.88 110 SER A CA 1
ATOM 910 C C . SER A 1 110 ? -2.291 6.885 -0.074 1.00 95.88 110 SER A C 1
ATOM 912 O O . SER A 1 110 ? -2.348 7.372 1.053 1.00 95.88 110 SER A O 1
ATOM 914 N N . PHE A 1 111 ? -2.131 5.569 -0.271 1.00 96.12 111 PHE A N 1
ATOM 915 C CA . PHE A 1 111 ? -2.025 4.599 0.824 1.00 96.12 111 PHE A CA 1
ATOM 916 C C . PHE A 1 111 ? -0.825 4.896 1.721 1.00 96.12 111 PHE A C 1
ATOM 918 O O . PHE A 1 111 ? -0.953 4.878 2.943 1.00 96.12 111 PHE A O 1
ATOM 925 N N . PHE A 1 112 ? 0.319 5.245 1.125 1.00 94.50 112 PHE A N 1
ATOM 926 C CA . PHE A 1 112 ? 1.513 5.620 1.880 1.00 94.50 112 PHE A CA 1
ATOM 927 C C . PHE A 1 112 ? 1.271 6.845 2.770 1.00 94.50 112 PHE A C 1
ATOM 929 O O . PHE A 1 112 ? 1.667 6.852 3.933 1.00 94.50 112 PHE A O 1
ATOM 936 N N . VAL A 1 113 ? 0.556 7.857 2.268 1.00 94.44 113 VAL A N 1
ATOM 937 C CA . VAL A 1 113 ? 0.175 9.036 3.063 1.00 94.44 113 VAL A CA 1
ATOM 938 C C . VAL A 1 113 ? -0.801 8.670 4.182 1.00 94.44 113 VAL A C 1
ATOM 940 O O . VAL A 1 113 ? -0.632 9.138 5.303 1.00 94.44 113 VAL A O 1
ATOM 943 N N . LEU A 1 114 ? -1.797 7.822 3.919 1.00 94.06 114 LEU A N 1
ATOM 944 C CA . LEU A 1 114 ? -2.781 7.414 4.930 1.00 94.06 114 LEU A CA 1
ATOM 945 C C . LEU A 1 114 ? -2.163 6.596 6.067 1.00 94.06 114 LEU A C 1
ATOM 947 O O . LEU A 1 114 ? -2.595 6.733 7.208 1.00 94.06 114 LEU A O 1
ATOM 951 N N . LEU A 1 115 ? -1.113 5.816 5.797 1.00 91.06 115 LEU A N 1
ATOM 952 C CA . LEU A 1 115 ? -0.368 5.119 6.850 1.00 91.06 115 LEU A CA 1
ATOM 953 C C . LEU A 1 115 ? 0.246 6.078 7.877 1.00 91.06 115 LEU A C 1
ATOM 955 O O . LEU A 1 115 ? 0.488 5.666 9.008 1.00 91.06 115 LEU A O 1
ATOM 959 N N . HIS A 1 116 ? 0.410 7.360 7.524 1.00 88.62 116 HIS A N 1
ATOM 960 C CA . HIS A 1 116 ? 0.901 8.396 8.429 1.00 88.62 116 HIS A CA 1
ATOM 961 C C . HIS A 1 116 ? -0.109 8.886 9.477 1.00 88.62 116 HIS A C 1
ATOM 963 O O . HIS A 1 116 ? 0.238 9.709 10.319 1.00 88.62 116 HIS A O 1
ATOM 969 N N . LEU A 1 117 ? -1.337 8.358 9.465 1.00 86.44 117 LEU A N 1
ATOM 970 C CA . LEU A 1 117 ? -2.313 8.568 10.538 1.00 86.44 117 LEU A CA 1
ATOM 971 C C . LEU A 1 117 ? -1.913 7.860 11.843 1.00 86.44 117 LEU A C 1
ATOM 973 O O . LEU A 1 117 ? -2.290 8.314 12.921 1.00 86.44 117 LEU A O 1
ATOM 977 N N . GLY A 1 118 ? -1.162 6.756 11.753 1.00 74.25 118 GLY A N 1
ATOM 978 C CA . GLY A 1 118 ? -0.812 5.936 12.909 1.00 74.25 118 GLY A CA 1
ATOM 979 C C . GLY A 1 118 ? 0.360 6.477 13.727 1.00 74.25 118 GLY A C 1
ATOM 980 O O . GLY A 1 118 ? 1.343 6.976 13.196 1.00 74.25 118 GLY A O 1
ATOM 981 N N . CYS A 1 119 ? 0.312 6.303 15.047 1.00 56.81 119 CYS A N 1
ATOM 982 C CA . CYS A 1 119 ? 1.386 6.749 15.946 1.00 56.81 119 CYS A CA 1
ATOM 983 C C . CYS A 1 119 ? 2.596 5.793 15.997 1.00 56.81 119 CYS A C 1
ATOM 985 O O . CYS A 1 119 ? 3.624 6.136 16.575 1.00 56.81 119 CYS A O 1
ATOM 987 N N . LYS A 1 120 ? 2.481 4.581 15.433 1.00 63.72 120 LYS A N 1
ATOM 988 C CA . LYS A 1 120 ? 3.491 3.503 15.512 1.00 63.72 120 LYS A CA 1
ATOM 989 C C . LYS A 1 120 ? 4.017 3.100 14.137 1.00 63.72 120 LYS A C 1
ATOM 991 O O . LYS A 1 120 ? 4.063 1.921 13.791 1.00 63.72 120 LYS A O 1
ATOM 996 N N . ILE A 1 121 ? 4.365 4.089 13.331 1.00 67.62 121 ILE A N 1
ATOM 997 C CA . ILE A 1 121 ? 4.932 3.850 12.008 1.00 67.62 121 ILE A CA 1
ATOM 998 C C . ILE A 1 121 ? 6.436 3.627 12.186 1.00 67.62 121 ILE A C 1
ATOM 1000 O O . ILE A 1 121 ? 7.081 4.427 12.865 1.00 67.62 121 ILE A O 1
ATOM 1004 N N . PRO A 1 122 ? 7.013 2.563 11.608 1.00 65.00 122 PRO A N 1
ATOM 1005 C CA . PRO A 1 122 ? 8.456 2.420 11.484 1.00 65.00 122 PRO A CA 1
ATOM 1006 C C . PRO A 1 122 ? 9.128 3.711 11.008 1.00 65.00 122 PRO A C 1
ATOM 1008 O O . PRO A 1 122 ? 8.663 4.342 10.058 1.00 65.00 122 PRO A O 1
ATOM 1011 N N . ASN A 1 123 ? 10.233 4.089 11.656 1.00 63.22 123 ASN A N 1
ATOM 1012 C CA . ASN A 1 123 ? 10.973 5.301 11.314 1.00 63.22 123 ASN A CA 1
ATOM 1013 C C . ASN A 1 123 ? 11.363 5.293 9.831 1.00 63.22 123 ASN A C 1
ATOM 1015 O O . ASN A 1 123 ? 12.137 4.446 9.379 1.00 63.22 123 ASN A O 1
ATOM 1019 N N . MET A 1 124 ? 10.840 6.260 9.081 1.00 67.31 124 MET A N 1
ATOM 1020 C CA . MET A 1 124 ? 11.278 6.511 7.716 1.00 67.31 124 MET A CA 1
ATOM 1021 C C . MET A 1 124 ? 12.642 7.207 7.751 1.00 67.31 124 MET A C 1
ATOM 1023 O O . MET A 1 124 ? 12.886 8.066 8.596 1.00 67.31 124 MET A O 1
ATOM 1027 N N . ALA A 1 125 ? 13.530 6.865 6.813 1.00 61.66 125 ALA A N 1
ATOM 1028 C CA . ALA A 1 125 ? 14.834 7.523 6.700 1.00 61.66 125 ALA A CA 1
ATOM 1029 C C . ALA A 1 125 ? 14.712 9.036 6.415 1.00 61.66 125 ALA A C 1
ATOM 1031 O O . ALA A 1 125 ? 15.567 9.810 6.830 1.00 61.66 125 ALA A O 1
ATOM 1032 N N . ASN A 1 126 ? 13.633 9.450 5.738 1.00 69.88 126 ASN A N 1
ATOM 1033 C CA . ASN A 1 126 ? 13.331 10.835 5.380 1.00 69.88 126 ASN A CA 1
ATOM 1034 C C . ASN A 1 126 ? 11.946 11.242 5.901 1.00 69.88 126 ASN A C 1
ATOM 1036 O O . ASN A 1 126 ? 11.075 10.394 6.073 1.00 69.88 126 ASN A O 1
ATOM 1040 N N . SER A 1 127 ? 11.705 12.540 6.104 1.00 82.19 127 SER A N 1
ATOM 1041 C CA . SER A 1 127 ? 10.375 13.023 6.492 1.00 82.19 127 SER A CA 1
ATOM 1042 C C . SER A 1 127 ? 9.347 12.820 5.372 1.00 82.19 127 SER A C 1
ATOM 1044 O O . SER A 1 127 ? 9.669 12.927 4.184 1.00 82.19 127 SER A O 1
ATOM 1046 N N . LEU A 1 128 ? 8.073 12.636 5.742 1.00 85.69 128 LEU A N 1
ATOM 1047 C CA . LEU A 1 128 ? 6.968 12.581 4.777 1.00 85.69 128 LEU A CA 1
ATOM 1048 C C . LEU A 1 128 ? 6.927 13.831 3.882 1.00 85.69 128 LEU A C 1
ATOM 1050 O O . LEU A 1 128 ? 6.641 13.732 2.693 1.00 85.69 128 LEU A O 1
ATOM 1054 N N . SER A 1 129 ? 7.253 15.006 4.432 1.00 85.75 129 SER A N 1
ATOM 1055 C CA . SER A 1 129 ? 7.325 16.258 3.672 1.00 85.75 129 SER A CA 1
ATOM 1056 C C . SER A 1 129 ? 8.405 16.237 2.588 1.00 85.75 129 SER A C 1
ATOM 1058 O O . SER A 1 129 ? 8.167 16.738 1.490 1.00 85.75 129 SER A O 1
ATOM 1060 N N . PHE A 1 130 ? 9.568 15.644 2.874 1.00 87.94 130 PHE A N 1
ATOM 1061 C CA . PHE A 1 130 ? 10.641 15.492 1.899 1.00 87.94 130 PHE A CA 1
ATOM 1062 C C . PHE A 1 130 ? 10.272 14.466 0.828 1.00 87.94 130 PHE A C 1
ATOM 1064 O O . PHE A 1 130 ? 10.435 14.742 -0.353 1.00 87.94 130 PHE A O 1
ATOM 1071 N N . TRP A 1 131 ? 9.715 13.314 1.210 1.00 91.00 131 TRP A N 1
ATOM 1072 C CA . TRP A 1 131 ? 9.219 12.335 0.237 1.00 91.00 131 TRP A CA 1
ATOM 1073 C C . TRP A 1 131 ? 8.169 12.950 -0.699 1.00 91.00 131 TRP A C 1
ATOM 1075 O O . TRP A 1 131 ? 8.235 12.789 -1.915 1.00 91.00 131 TRP A O 1
ATOM 1085 N N . TYR A 1 132 ? 7.247 13.733 -0.136 1.00 88.38 132 TYR A N 1
ATOM 1086 C CA . TYR A 1 132 ? 6.187 14.398 -0.883 1.00 88.38 132 TYR A CA 1
ATOM 1087 C C . TYR A 1 132 ? 6.717 15.408 -1.912 1.00 88.38 132 TYR A C 1
ATOM 1089 O O . TYR A 1 132 ? 6.135 15.541 -2.989 1.00 88.38 132 TYR A O 1
ATOM 1097 N N . SER A 1 133 ? 7.817 16.112 -1.618 1.00 89.12 133 SER A N 1
ATOM 1098 C CA . SER A 1 133 ? 8.387 17.104 -2.543 1.00 89.12 133 SER A CA 1
ATOM 1099 C C . SER A 1 133 ? 9.011 16.487 -3.797 1.00 89.12 133 SER A C 1
ATOM 1101 O O . SER A 1 133 ? 9.192 17.194 -4.785 1.00 89.12 133 SER A O 1
ATOM 1103 N N . GLN A 1 134 ? 9.290 15.181 -3.781 1.00 89.69 134 GLN A N 1
ATOM 1104 C CA . GLN A 1 134 ? 9.840 14.443 -4.921 1.00 89.69 134 GLN A CA 1
ATOM 1105 C C . GLN A 1 134 ? 8.758 13.893 -5.864 1.00 89.69 134 GLN A C 1
ATOM 1107 O O . GLN A 1 134 ? 9.079 13.314 -6.902 1.00 89.69 134 GLN A O 1
ATOM 1112 N N . LEU A 1 135 ? 7.473 14.035 -5.519 1.00 90.50 135 LEU A N 1
ATOM 1113 C CA . LEU A 1 135 ? 6.389 13.444 -6.298 1.00 90.50 135 LEU A CA 1
ATOM 1114 C C . LEU A 1 135 ? 6.028 14.275 -7.542 1.00 90.50 135 LEU A C 1
ATOM 1116 O O . LEU A 1 135 ? 5.983 15.507 -7.480 1.00 90.50 135 LEU A O 1
ATOM 1120 N N . PRO A 1 136 ? 5.664 13.623 -8.664 1.00 89.69 136 PRO A N 1
ATOM 1121 C CA . PRO A 1 136 ? 5.154 14.311 -9.845 1.00 89.69 136 PRO A CA 1
ATOM 1122 C C . PRO A 1 136 ? 3.882 15.123 -9.562 1.00 89.69 136 PRO A C 1
ATOM 1124 O O . PRO A 1 136 ? 3.004 14.704 -8.802 1.00 89.69 136 PRO A O 1
ATOM 1127 N N . ALA A 1 137 ? 3.725 16.256 -10.253 1.00 90.06 137 ALA A N 1
ATOM 1128 C CA . ALA A 1 137 ? 2.558 17.128 -10.095 1.00 90.06 137 ALA A CA 1
ATOM 1129 C C . ALA A 1 137 ? 1.224 16.431 -10.432 1.00 90.06 137 ALA A C 1
ATOM 1131 O O . ALA A 1 137 ? 0.202 16.741 -9.824 1.00 90.06 137 ALA A O 1
ATOM 1132 N N . SER A 1 138 ? 1.235 15.489 -11.377 1.00 89.81 138 SER A N 1
ATOM 1133 C CA . SER A 1 138 ? 0.099 14.629 -11.741 1.00 89.8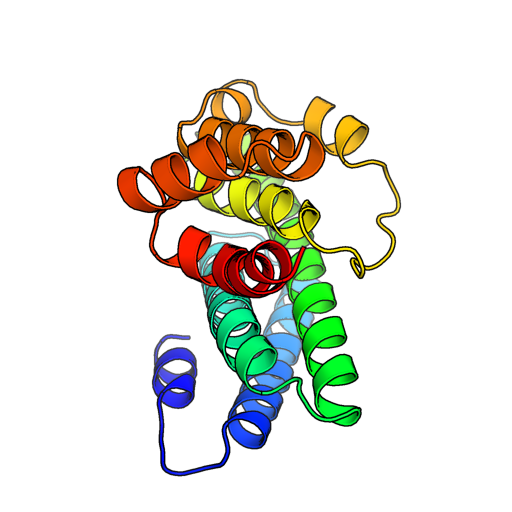1 138 SER A CA 1
ATOM 1134 C C . SER A 1 138 ? -0.380 13.781 -10.558 1.00 89.81 138 SER A C 1
ATOM 1136 O O . SER A 1 138 ? -1.564 13.800 -10.234 1.00 89.81 138 SER A O 1
ATOM 1138 N N . ILE A 1 139 ? 0.543 13.115 -9.857 1.00 92.31 139 ILE A N 1
ATOM 1139 C CA . ILE A 1 139 ? 0.254 12.334 -8.646 1.00 92.31 139 ILE A CA 1
ATOM 1140 C C . ILE A 1 139 ? -0.240 13.251 -7.527 1.00 92.31 139 ILE A C 1
ATOM 1142 O O . ILE A 1 139 ? -1.264 12.974 -6.908 1.00 92.31 139 ILE A O 1
ATOM 1146 N N . VAL A 1 140 ? 0.431 14.382 -7.303 1.00 92.62 140 VAL A N 1
ATOM 1147 C CA . VAL A 1 140 ? 0.069 15.355 -6.257 1.00 92.62 140 VAL A CA 1
ATOM 1148 C C . VAL A 1 140 ? -1.344 15.925 -6.436 1.00 92.62 140 VAL A C 1
ATOM 1150 O O . VAL A 1 140 ? -2.039 16.176 -5.449 1.00 92.62 140 VAL A O 1
ATOM 1153 N N . ARG A 1 141 ? -1.770 16.141 -7.685 1.00 93.25 141 ARG A N 1
ATOM 1154 C CA . ARG A 1 141 ? -3.083 16.708 -8.038 1.00 93.25 141 ARG A CA 1
ATOM 1155 C C . ARG A 1 141 ? -4.173 15.654 -8.241 1.00 93.25 141 ARG A C 1
ATOM 1157 O O . ARG A 1 141 ? -5.311 16.026 -8.515 1.00 93.25 141 ARG A O 1
ATOM 1164 N N . SER A 1 142 ? -3.844 14.370 -8.122 1.00 94.19 142 SER A N 1
ATOM 1165 C CA . SER A 1 142 ? -4.822 13.285 -8.213 1.00 94.19 142 SER A CA 1
ATOM 1166 C C . SER A 1 142 ? -5.867 13.372 -7.097 1.00 94.19 142 SER A C 1
ATOM 1168 O O . SER A 1 142 ? -5.595 13.873 -5.998 1.00 94.19 142 SER A O 1
ATOM 1170 N N . LYS A 1 143 ? -7.068 12.850 -7.363 1.00 95.00 143 LYS A N 1
ATOM 1171 C CA . LYS A 1 143 ? -8.152 12.818 -6.370 1.00 95.00 143 LYS A CA 1
ATOM 1172 C C . LYS A 1 143 ? -7.762 11.975 -5.151 1.00 95.00 143 LYS A C 1
ATOM 1174 O O . LYS A 1 143 ? -8.039 12.370 -4.024 1.00 95.00 143 LYS A O 1
ATOM 1179 N N . GLU A 1 144 ? -7.041 10.876 -5.364 1.00 95.31 144 GLU A N 1
ATOM 1180 C CA . GLU A 1 144 ? -6.593 9.951 -4.325 1.00 95.31 144 GLU A CA 1
ATOM 1181 C C . GLU A 1 144 ? -5.621 10.640 -3.359 1.00 95.31 144 GLU A C 1
ATOM 1183 O O . GLU A 1 144 ? -5.750 10.518 -2.140 1.00 95.31 144 GLU A O 1
ATOM 1188 N N . MET A 1 145 ? -4.676 11.421 -3.890 1.00 94.94 145 MET A N 1
ATOM 1189 C CA . MET A 1 145 ? -3.708 12.155 -3.076 1.00 94.94 145 MET A CA 1
ATOM 1190 C C . MET A 1 145 ? -4.342 13.346 -2.347 1.00 94.94 145 MET A C 1
ATOM 1192 O O . MET A 1 145 ? -4.041 13.594 -1.177 1.00 94.94 145 MET A O 1
ATOM 1196 N N . ILE A 1 146 ? -5.243 14.082 -3.007 1.00 95.69 146 ILE A N 1
ATOM 1197 C CA . ILE A 1 146 ? -5.992 15.180 -2.375 1.00 95.69 146 ILE A CA 1
ATOM 1198 C C . ILE A 1 146 ? -6.840 14.651 -1.213 1.00 95.69 146 ILE A C 1
ATOM 1200 O O . ILE A 1 146 ? -6.834 15.258 -0.134 1.00 95.69 146 ILE A O 1
ATOM 1204 N N . PHE A 1 147 ? -7.507 13.510 -1.407 1.00 96.44 147 PHE A N 1
ATOM 1205 C CA . PHE A 1 147 ? -8.237 12.805 -0.360 1.00 96.44 147 PHE A CA 1
ATOM 1206 C C . PHE A 1 147 ? -7.310 12.481 0.818 1.00 96.44 147 PHE A C 1
ATOM 1208 O O . PHE A 1 147 ? -7.530 12.985 1.921 1.00 96.44 147 PHE A O 1
ATOM 1215 N N . ALA A 1 148 ? -6.219 11.742 0.583 1.00 96.00 148 ALA A N 1
ATOM 1216 C CA . ALA A 1 148 ? -5.326 11.287 1.650 1.00 96.00 148 ALA A CA 1
ATOM 1217 C C . ALA A 1 148 ? -4.740 12.439 2.479 1.00 96.00 148 ALA A C 1
ATOM 1219 O O . ALA A 1 148 ? -4.739 12.393 3.709 1.00 96.00 148 ALA A O 1
ATOM 1220 N N . ARG A 1 149 ? -4.316 13.525 1.824 1.00 94.81 149 ARG A N 1
ATOM 1221 C CA . ARG A 1 149 ? -3.816 14.729 2.507 1.00 94.81 149 ARG A CA 1
ATOM 1222 C C . ARG A 1 149 ? -4.888 15.425 3.331 1.00 94.81 149 ARG A C 1
ATOM 1224 O O . ARG A 1 149 ? -4.598 15.951 4.405 1.00 94.81 149 ARG A O 1
ATOM 1231 N N . THR A 1 150 ? -6.112 15.480 2.813 1.00 95.44 150 THR A N 1
ATOM 1232 C CA . THR A 1 150 ? -7.233 16.101 3.521 1.00 95.44 150 THR A CA 1
ATOM 1233 C C . THR A 1 150 ? -7.580 15.302 4.767 1.00 95.44 150 THR A C 1
ATOM 1235 O O . THR A 1 150 ? -7.720 15.904 5.828 1.00 95.44 150 THR A O 1
ATOM 1238 N N . ILE A 1 151 ? -7.636 13.973 4.656 1.00 95.31 151 ILE A N 1
ATOM 1239 C CA . ILE A 1 151 ? -7.846 13.055 5.779 1.00 95.31 151 ILE A CA 1
ATOM 1240 C C . ILE A 1 151 ? -6.750 13.221 6.836 1.00 95.31 151 ILE A C 1
ATOM 1242 O O . ILE A 1 151 ? -7.073 13.504 7.989 1.00 95.31 151 ILE A O 1
ATOM 1246 N N . LEU A 1 152 ? -5.473 13.158 6.440 1.00 92.69 152 LEU A N 1
ATOM 1247 C CA . LEU A 1 152 ? -4.331 13.334 7.345 1.00 92.69 152 LEU A CA 1
ATOM 1248 C C . LEU A 1 152 ? -4.390 14.680 8.086 1.00 92.69 152 LEU A C 1
ATOM 1250 O O . LEU A 1 152 ? -4.251 14.744 9.305 1.00 92.69 152 LEU A O 1
ATOM 1254 N N . ARG A 1 153 ? -4.682 15.770 7.366 1.00 93.00 153 ARG A N 1
ATOM 1255 C CA . ARG A 1 153 ? -4.834 17.101 7.967 1.00 93.00 153 ARG A CA 1
ATOM 1256 C C . ARG A 1 153 ? -6.026 17.176 8.920 1.00 93.00 153 ARG A C 1
ATOM 1258 O O . ARG A 1 153 ? -5.903 17.771 9.985 1.00 93.00 153 ARG A O 1
ATOM 1265 N N . CYS A 1 154 ? -7.183 16.635 8.539 1.00 92.94 154 CYS A N 1
ATOM 1266 C CA . CYS A 1 154 ? -8.370 16.648 9.393 1.00 92.94 154 CYS A CA 1
ATOM 1267 C C . CYS A 1 154 ? -8.129 15.885 10.696 1.00 92.94 154 CYS A C 1
ATOM 1269 O O . CYS A 1 154 ? -8.539 16.376 11.743 1.00 92.94 154 CYS A O 1
ATOM 1271 N N . TYR A 1 155 ? -7.426 14.754 10.629 1.00 90.50 155 TYR A N 1
ATOM 1272 C CA . TYR A 1 155 ? -7.042 13.967 11.794 1.00 90.50 155 TYR A CA 1
ATOM 1273 C C . TYR A 1 155 ? -6.127 14.757 12.741 1.00 90.50 155 TYR A C 1
ATOM 1275 O O . TYR A 1 155 ? -6.467 14.948 13.904 1.00 90.50 155 TYR A O 1
ATOM 1283 N N . HIS A 1 156 ? -5.024 15.321 12.234 1.00 87.38 156 HIS A N 1
ATOM 1284 C CA . HIS A 1 156 ? -4.085 16.088 13.066 1.00 87.38 156 HIS A CA 1
ATOM 1285 C C . HIS A 1 156 ? -4.672 17.377 13.654 1.00 87.38 156 HIS A C 1
ATOM 1287 O O . HIS A 1 156 ? -4.255 17.803 14.726 1.00 87.38 156 HIS A O 1
ATOM 1293 N N . LEU A 1 157 ? -5.627 18.010 12.966 1.00 90.94 157 LEU A N 1
ATOM 1294 C CA . LEU A 1 157 ? -6.317 19.204 13.465 1.00 90.94 157 LEU A CA 1
ATOM 1295 C C . LEU A 1 157 ? -7.521 18.877 14.367 1.00 90.94 157 LEU A C 1
ATOM 1297 O O . LEU A 1 157 ? -8.229 19.799 14.768 1.00 90.94 157 LEU A O 1
ATOM 1301 N N . GLY A 1 158 ? -7.813 17.598 14.633 1.00 88.56 158 GLY A N 1
ATOM 1302 C CA . GLY A 1 158 ? -8.975 17.181 15.426 1.00 88.56 158 GLY A CA 1
ATOM 1303 C C . GLY A 1 158 ? -10.332 17.482 14.772 1.00 88.56 158 GLY A C 1
ATOM 1304 O O . GLY A 1 158 ? -11.364 17.503 15.439 1.00 88.56 158 GLY A O 1
ATOM 1305 N N . ASN A 1 159 ? -10.377 17.731 13.457 1.00 91.62 159 ASN A N 1
ATOM 1306 C CA . ASN A 1 159 ? -11.623 17.996 12.733 1.00 91.62 159 ASN A CA 1
ATOM 1307 C C . ASN A 1 159 ? -12.308 16.681 12.329 1.00 91.62 159 ASN A C 1
ATOM 1309 O O . ASN A 1 159 ? -12.423 16.347 11.142 1.00 91.62 159 ASN A O 1
ATOM 1313 N N . PHE A 1 160 ? -12.766 15.936 13.334 1.00 89.56 160 PHE A N 1
ATOM 1314 C CA . PHE A 1 160 ? -13.318 14.597 13.146 1.00 89.56 160 PHE A CA 1
ATOM 1315 C C . PHE A 1 160 ? -14.635 14.596 12.366 1.00 89.56 160 PHE A C 1
ATOM 1317 O O . PHE A 1 160 ? -14.865 13.703 11.558 1.00 89.56 160 PHE A O 1
ATOM 1324 N N . LYS A 1 161 ? -15.467 15.641 12.493 1.00 90.88 161 LYS A N 1
ATOM 1325 C CA . LYS A 1 161 ? -16.692 15.773 11.685 1.00 90.88 161 LYS A CA 1
ATOM 1326 C C . LYS A 1 161 ? -16.376 15.733 10.189 1.00 90.88 161 LYS A C 1
ATOM 1328 O O . LYS A 1 161 ? -16.962 14.942 9.455 1.00 90.88 161 LYS A O 1
ATOM 1333 N N . ARG A 1 162 ? -15.434 16.569 9.733 1.00 92.00 162 ARG A N 1
ATOM 1334 C CA . ARG A 1 162 ? -15.035 16.589 8.321 1.00 92.00 162 ARG A CA 1
ATOM 1335 C C . ARG A 1 162 ? -14.337 15.292 7.923 1.00 92.00 162 ARG A C 1
ATOM 1337 O O . ARG A 1 162 ? -14.599 14.797 6.835 1.00 92.00 162 ARG A O 1
ATOM 1344 N N . PHE A 1 163 ? -13.490 14.750 8.792 1.00 92.69 163 PHE A N 1
ATOM 1345 C CA . PHE A 1 163 ? -12.820 13.469 8.579 1.00 92.69 163 PHE A CA 1
ATOM 1346 C C . PHE A 1 163 ? -13.822 12.339 8.290 1.00 92.69 163 PHE A C 1
ATOM 1348 O O . PHE A 1 163 ? -13.745 11.729 7.227 1.00 92.69 163 PHE A O 1
ATOM 1355 N N . PHE A 1 164 ? -14.825 12.132 9.152 1.00 92.50 164 PHE A N 1
ATOM 1356 C CA . PHE A 1 164 ? -15.848 11.100 8.950 1.00 92.50 164 PHE A CA 1
ATOM 1357 C C . PHE A 1 164 ? -16.701 11.347 7.697 1.00 92.50 164 PHE A C 1
ATOM 1359 O O . PHE A 1 164 ? -16.936 10.412 6.934 1.00 92.50 164 PHE A O 1
ATOM 1366 N N . CYS A 1 165 ? -17.130 12.591 7.441 1.00 93.75 165 CYS A N 1
ATOM 1367 C CA . CYS A 1 165 ? -17.905 12.916 6.237 1.00 93.75 165 CYS A CA 1
ATOM 1368 C C . CYS A 1 165 ? -17.127 12.632 4.943 1.00 93.75 165 CYS A C 1
ATOM 1370 O O . CYS A 1 165 ? -17.690 12.065 4.012 1.00 93.75 165 CYS A O 1
ATOM 1372 N N . MET A 1 166 ? -15.843 13.004 4.887 1.00 94.00 166 MET A N 1
ATOM 1373 C CA . MET A 1 166 ? -14.989 12.768 3.716 1.00 94.00 166 MET A CA 1
ATOM 1374 C C . MET A 1 166 ? -14.773 11.272 3.476 1.00 94.00 166 MET A C 1
ATOM 1376 O O . MET A 1 166 ? -14.883 10.815 2.344 1.00 94.00 166 MET A O 1
ATOM 1380 N N . ILE A 1 167 ? -14.498 10.500 4.534 1.00 94.06 167 ILE A N 1
ATOM 1381 C CA . ILE A 1 167 ? -14.309 9.047 4.423 1.00 94.06 167 ILE A CA 1
ATOM 1382 C C . ILE A 1 167 ? -15.574 8.384 3.877 1.00 94.06 167 ILE A C 1
ATOM 1384 O O . ILE A 1 167 ? -15.490 7.606 2.934 1.00 94.06 167 ILE A O 1
ATOM 1388 N N . ALA A 1 168 ? -16.744 8.730 4.420 1.00 93.44 168 ALA A N 1
ATOM 1389 C CA . ALA A 1 168 ? -18.011 8.153 3.982 1.00 93.44 168 ALA A CA 1
ATOM 1390 C C . ALA A 1 168 ? -18.377 8.508 2.528 1.00 93.44 168 ALA A C 1
ATOM 1392 O O . ALA A 1 168 ? -19.040 7.719 1.862 1.00 93.44 168 ALA A O 1
ATOM 1393 N N . ALA A 1 169 ? -17.976 9.689 2.047 1.00 94.50 169 ALA A N 1
ATOM 1394 C CA . ALA A 1 169 ? -18.339 10.174 0.718 1.00 94.50 169 ALA A CA 1
ATOM 1395 C C . ALA A 1 169 ? -17.362 9.747 -0.390 1.00 94.50 169 ALA A C 1
ATOM 1397 O O . ALA A 1 169 ? -17.789 9.529 -1.522 1.00 94.50 169 ALA A O 1
ATOM 1398 N N . GLU A 1 170 ? -16.061 9.672 -0.091 1.00 94.88 170 GLU A N 1
ATOM 1399 C CA . GLU A 1 170 ? -15.016 9.638 -1.125 1.00 94.88 170 GLU A CA 1
ATOM 1400 C C . GLU A 1 170 ? -14.024 8.473 -0.999 1.00 94.88 170 GLU A C 1
ATOM 1402 O O . GLU A 1 170 ? -13.285 8.216 -1.952 1.00 94.88 170 GLU A O 1
ATOM 1407 N N . ALA A 1 171 ? -13.967 7.770 0.140 1.00 94.62 171 ALA A N 1
ATOM 1408 C CA . ALA A 1 171 ? -12.965 6.725 0.334 1.00 94.62 171 ALA A CA 1
ATOM 1409 C C . ALA A 1 171 ? -13.188 5.550 -0.625 1.00 94.62 171 ALA A C 1
ATOM 1411 O O . ALA A 1 171 ? -14.271 4.968 -0.698 1.00 94.62 171 ALA A O 1
ATOM 1412 N N . THR A 1 172 ? -12.124 5.145 -1.316 1.00 94.94 172 THR A N 1
ATOM 1413 C CA . THR A 1 172 ? -12.106 3.835 -1.977 1.00 94.94 172 THR A CA 1
ATOM 1414 C C . THR A 1 172 ? -12.096 2.716 -0.936 1.00 94.94 172 THR A C 1
ATOM 1416 O O . THR A 1 172 ? -11.683 2.927 0.203 1.00 94.94 172 THR A O 1
ATOM 1419 N N . GLU A 1 173 ? -12.484 1.504 -1.336 1.00 93.50 173 GLU A N 1
ATOM 1420 C CA . GLU A 1 173 ? -12.515 0.334 -0.447 1.00 93.50 173 GLU A CA 1
ATOM 1421 C C . GLU A 1 173 ? -11.184 0.125 0.298 1.00 93.50 173 GLU A C 1
ATOM 1423 O O . GLU A 1 173 ? -11.160 0.032 1.521 1.00 93.50 173 GLU A O 1
ATOM 1428 N N . LEU A 1 174 ? -10.053 0.161 -0.415 1.00 94.62 174 LEU A N 1
ATOM 1429 C CA . LEU A 1 174 ? -8.732 -0.022 0.196 1.00 94.62 174 LEU A CA 1
ATOM 1430 C C . LEU A 1 174 ? -8.316 1.152 1.097 1.00 94.62 174 LEU A C 1
ATOM 1432 O O . LEU A 1 174 ? -7.682 0.931 2.127 1.00 94.62 174 LEU A O 1
ATOM 1436 N N . GLN A 1 175 ? -8.678 2.393 0.747 1.00 95.31 175 GLN A N 1
ATOM 1437 C CA . GLN A 1 175 ? -8.445 3.543 1.633 1.00 95.31 175 GLN A CA 1
ATOM 1438 C C . GLN A 1 175 ? -9.277 3.422 2.912 1.00 95.31 175 GLN A C 1
ATOM 1440 O O . GLN A 1 175 ? -8.775 3.723 3.991 1.00 95.31 175 GLN A O 1
ATOM 1445 N N . LEU A 1 176 ? -10.521 2.950 2.809 1.00 94.19 176 LEU A N 1
ATOM 1446 C CA . LEU A 1 176 ? -11.376 2.709 3.964 1.00 94.19 176 LEU A CA 1
ATOM 1447 C C . LEU A 1 176 ? -10.787 1.618 4.867 1.00 94.19 176 LEU A C 1
ATOM 1449 O O . LEU A 1 176 ? -10.664 1.849 6.066 1.00 94.19 176 LEU A O 1
ATOM 1453 N N . CYS A 1 177 ? -10.342 0.487 4.304 1.00 93.31 177 CYS A N 1
ATOM 1454 C CA . CYS A 1 177 ? -9.672 -0.581 5.058 1.00 93.31 177 CYS A CA 1
ATOM 1455 C C . CYS A 1 177 ? -8.436 -0.081 5.821 1.00 93.31 177 CYS A C 1
ATOM 1457 O O . CYS A 1 177 ? -8.207 -0.496 6.955 1.00 93.31 177 CYS A O 1
ATOM 1459 N N . LEU A 1 178 ? -7.655 0.822 5.218 1.00 92.19 178 LEU A N 1
ATOM 1460 C CA . LEU A 1 178 ? -6.491 1.435 5.862 1.00 92.19 178 LEU A CA 1
ATOM 1461 C C . LEU A 1 178 ? -6.860 2.394 6.993 1.00 92.19 178 LEU A C 1
ATOM 1463 O O . LEU A 1 178 ? -6.144 2.457 7.985 1.00 92.19 178 LEU A O 1
ATOM 1467 N N . VAL A 1 179 ? -7.929 3.175 6.831 1.00 91.81 179 VAL A N 1
ATOM 1468 C CA . VAL A 1 179 ? -8.272 4.243 7.782 1.00 91.81 179 VAL A CA 1
ATOM 1469 C C . VAL A 1 179 ? -9.162 3.746 8.924 1.00 91.81 179 VAL A C 1
ATOM 1471 O O . VAL A 1 179 ? -9.140 4.324 10.010 1.00 91.81 179 VAL A O 1
ATOM 1474 N N . GLU A 1 180 ? -9.923 2.669 8.712 1.00 89.25 180 GLU A N 1
ATOM 1475 C CA . GLU A 1 180 ? -10.862 2.121 9.697 1.00 89.25 180 GLU A CA 1
ATOM 1476 C C . GLU A 1 180 ? -10.258 1.912 11.098 1.00 89.25 180 GLU A C 1
ATOM 1478 O O . GLU A 1 180 ? -10.901 2.328 12.066 1.00 89.25 180 GLU A O 1
ATOM 1483 N N . PRO A 1 181 ? -9.041 1.351 11.254 1.00 85.81 181 PRO A N 1
ATOM 1484 C CA . PRO A 1 181 ? -8.423 1.184 12.569 1.00 85.81 181 PRO A CA 1
ATOM 1485 C C . PRO A 1 181 ? -8.353 2.480 13.389 1.00 85.81 181 PRO A C 1
ATOM 1487 O O . PRO A 1 181 ? -8.642 2.467 14.584 1.00 85.81 181 PRO A O 1
ATOM 1490 N N . PHE A 1 182 ? -8.083 3.615 12.740 1.00 80.31 182 PHE A N 1
ATOM 1491 C CA . PHE A 1 182 ? -7.979 4.926 13.390 1.00 80.31 182 PHE A CA 1
ATOM 1492 C C . PHE A 1 182 ? -9.348 5.545 13.708 1.00 80.31 182 PHE A C 1
ATOM 1494 O O . PHE A 1 182 ? -9.472 6.361 14.622 1.00 80.31 182 PHE A O 1
ATOM 1501 N N . LEU A 1 183 ? -10.413 5.143 13.001 1.00 78.69 183 LEU A N 1
ATOM 1502 C CA . LEU A 1 183 ? -11.775 5.591 13.320 1.00 78.69 183 LEU A CA 1
ATOM 1503 C C . LEU A 1 183 ? -12.178 5.174 14.738 1.00 78.69 183 LEU A C 1
ATOM 1505 O O . LEU A 1 183 ? -12.892 5.909 15.418 1.00 78.69 183 LEU A O 1
ATOM 1509 N N . ASN A 1 184 ? -11.732 3.997 15.177 1.00 67.81 184 ASN A N 1
ATOM 1510 C CA . ASN A 1 184 ? -12.064 3.466 16.495 1.00 67.81 184 ASN A CA 1
ATOM 1511 C C . ASN A 1 184 ? -11.306 4.188 17.616 1.00 67.81 184 ASN A C 1
ATOM 1513 O O . ASN A 1 184 ? -11.881 4.402 18.680 1.00 67.81 184 ASN A O 1
ATOM 1517 N N . GLU A 1 185 ? -10.072 4.630 17.359 1.00 65.06 185 GLU A N 1
ATOM 1518 C CA . GLU A 1 185 ? -9.278 5.431 18.302 1.00 65.06 185 GLU A CA 1
ATOM 1519 C C . GLU A 1 185 ? -9.912 6.817 18.529 1.00 65.06 185 GLU A C 1
ATOM 1521 O O . GLU A 1 185 ? -10.054 7.267 19.663 1.00 65.06 185 GLU A O 1
ATOM 1526 N N . THR A 1 186 ? -10.391 7.466 17.462 1.00 58.91 186 THR A N 1
ATOM 1527 C CA . THR A 1 186 ? -10.976 8.826 17.532 1.00 58.91 186 THR A CA 1
ATOM 1528 C C . THR A 1 186 ? -12.357 8.915 18.179 1.00 58.91 186 THR A C 1
ATOM 1530 O O . THR A 1 186 ? -12.791 10.008 18.521 1.00 58.91 186 THR A O 1
ATOM 1533 N N . LYS A 1 187 ? -13.073 7.796 18.355 1.00 57.59 187 LYS A N 1
ATOM 1534 C CA . LYS A 1 187 ? -14.367 7.775 19.067 1.00 57.59 187 LYS A CA 1
ATOM 1535 C C . LYS A 1 187 ? -14.216 7.761 20.591 1.00 57.59 187 LYS A C 1
ATOM 1537 O O . LYS A 1 187 ? -15.218 7.909 21.284 1.00 57.59 187 LYS A O 1
ATOM 1542 N N . GLN A 1 188 ? -13.007 7.525 21.100 1.00 45.84 188 GLN A N 1
ATOM 1543 C CA . GLN A 1 188 ? -12.725 7.407 22.534 1.00 45.84 188 GLN A CA 1
ATOM 1544 C C . GLN A 1 188 ? -12.089 8.668 23.146 1.00 45.84 188 GLN A C 1
ATOM 1546 O O . GLN A 1 188 ? -11.904 8.700 24.361 1.00 45.84 188 GLN A O 1
ATOM 1551 N N . GLY A 1 189 ? -11.758 9.681 22.335 1.00 41.28 189 GLY A N 1
ATOM 1552 C CA . GLY A 1 189 ? -11.205 10.972 22.772 1.00 41.28 189 GLY A CA 1
ATOM 1553 C C . GLY A 1 189 ? -12.171 12.121 22.534 1.00 41.28 189 GLY A C 1
ATOM 1554 O O . GLY A 1 189 ? -12.138 13.070 23.346 1.00 41.28 189 GLY A O 1
#

Solvent-accessible surface area (backbone atoms only — not comparable to full-atom values): 10794 Å² total; per-residue (Å²): 112,68,70,61,61,54,51,72,71,49,83,90,55,62,65,69,63,49,46,52,53,50,51,53,54,52,48,52,52,52,50,54,38,57,75,67,66,57,78,48,76,66,50,48,50,51,46,55,52,52,41,51,50,35,35,57,45,47,35,56,38,55,77,58,39,89,42,80,68,39,52,53,54,44,44,53,45,52,45,51,34,50,52,46,50,54,55,46,50,55,42,51,58,59,49,48,78,79,48,85,88,62,81,68,53,26,50,59,58,17,50,62,52,47,56,65,70,51,94,78,60,72,87,63,97,62,55,71,71,61,60,56,70,73,54,55,70,69,45,62,69,26,70,45,28,48,49,27,54,49,43,48,49,23,57,78,68,67,38,54,70,59,34,54,53,47,49,76,74,67,51,50,73,67,57,42,37,60,47,49,59,55,56,62,59,64,75,76,113

Secondary structure (DSSP, 8-state):
-HHHHHHTT-SSS-HHHHHHHHHHHHHHHHHHHHHTT--SHHHHHHHHHHHHHHHHHHHHHHHHTTSHHHHHHHHHHHHHHHHHHHHHHHHHHHHHTTSPPPHHHHHHHHHHHHGGGSS-----SS-HHHHHHTS-HHHHTSHHHHHHHHHHHHHHTT-HHHHHHHHHHH--HHHHHHHHHHHHHHT--

pLDDT: mean 87.04, std 11.74, range [41.28, 97.25]

Organism: Triticum turgidum subsp. durum (NCBI:txid4567)

Nearest PDB structures (foldseek):
  4z9i-assembly1_B  TM=3.710E-01  e=2.039E+00  Escherichia coli K-12
  8bsa-assembly2_B  TM=2.962E-01  e=1.604E+00  Vibrio cholerae O1 biovar El Tor str. N16961
  4dat-assembly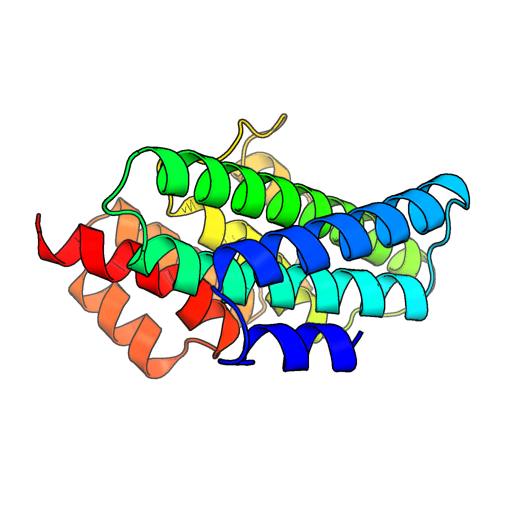1_A-2  TM=3.157E-01  e=4.611E+00  Homo sapiens
  7bg3-assembly1_A-2  TM=3.100E-01  e=9.030E+00  Homo sapiens

InterPro domains:
  IPR005062 SAC3/GANP/THP3, conserved domain [PF03399] (1-187)
  IPR045107 SAC3/GANP/THP3 [PTHR12436] (1-185)